Protein AF-A0AA45HI64-F1 (afdb_monomer_lite)

Organism: NCBI:txid515440

Sequence (231 aa):
MELKNFIIPFIVVILITISGNMRYPNVNKAVINPDIKINTPKNLKIYGNNFKIEFDENKTDIEYNSKLKTNFENDTLSIYADENYISDEIKIIIGTKEKFKDVEINTLKLKISGEISADNIKISTNELISNSNFNSKNLDISGTGISLKGDFNSNNININGVGLDIDVNIYDNKIFIIDSVGINGIIRFKDDISSKMTITGIGGSIDLYTNLGKTLNLYSSKNIFINKKFF

Foldseek 3Di:
DDDDDDDDDPPPPPPPPPPDPPPPPPPPAAEQFFDDKDFQFLAEAEEEEQEEEEEDLVDRIKTFHPQWDWDADPSYIYTYDDNVNNRYHTYMYHHAVDAHAYYHYAYAEYEYAEEHHYQEYAAEYQYYDYQYEYAYQEAHYEYAHYEDHEEYEYQEYEYEYAEYEYDYEYHNYAEAEYAYAEYEYEYADPDQDEHEYEAEYNAYEYEYEYEPNHHYNYDYDPRYHYNYDYD

pLDDT: mean 88.94, std 19.5, range [29.97, 98.94]

Structure (mmCIF, N/CA/C/O backbone):
data_AF-A0AA45HI64-F1
#
_entry.id   AF-A0AA45HI64-F1
#
loop_
_atom_site.group_PDB
_atom_site.id
_atom_site.type_symbol
_atom_site.label_atom_id
_atom_site.label_alt_id
_atom_site.label_comp_id
_atom_site.label_asym_id
_atom_site.label_entity_id
_atom_site.label_seq_id
_atom_site.pdbx_PDB_ins_code
_atom_site.Cartn_x
_atom_site.Cartn_y
_atom_site.Cartn_z
_atom_site.occupancy
_atom_site.B_iso_or_equiv
_atom_site.auth_seq_id
_atom_site.auth_comp_id
_atom_site.auth_asym_id
_atom_site.auth_atom_id
_atom_site.pdbx_PDB_model_num
ATOM 1 N N . MET A 1 1 ? 42.153 24.875 56.665 1.00 42.56 1 MET A N 1
ATOM 2 C CA . MET A 1 1 ? 41.675 23.543 56.246 1.00 42.56 1 MET A CA 1
ATOM 3 C C . MET A 1 1 ? 40.851 23.760 54.992 1.00 42.56 1 MET A C 1
ATOM 5 O O . MET A 1 1 ? 39.907 24.536 55.029 1.00 42.56 1 MET A O 1
ATOM 9 N N . GLU A 1 2 ? 41.354 23.250 53.875 1.00 35.81 2 GLU A N 1
ATOM 10 C CA . GLU A 1 2 ? 41.053 23.682 52.507 1.00 35.81 2 GLU A CA 1
ATOM 11 C C . GLU A 1 2 ? 39.629 23.322 52.052 1.00 35.81 2 GLU A C 1
ATOM 13 O O . GLU A 1 2 ? 39.205 22.172 52.173 1.00 35.81 2 GLU A O 1
ATOM 18 N N . LEU A 1 3 ? 38.912 24.294 51.473 1.00 35.69 3 LEU A N 1
ATOM 19 C CA . LEU A 1 3 ? 37.751 24.018 50.627 1.00 35.69 3 LEU A CA 1
ATOM 20 C C . LEU A 1 3 ? 38.269 23.534 49.268 1.00 35.69 3 LEU A C 1
ATOM 22 O O . LEU A 1 3 ? 38.890 24.290 48.522 1.00 35.69 3 LEU A O 1
ATOM 26 N N . LYS A 1 4 ? 38.022 22.261 48.956 1.00 40.22 4 LYS A N 1
ATOM 27 C CA . LYS A 1 4 ? 38.300 21.678 47.643 1.00 40.22 4 LYS A CA 1
ATOM 28 C C . LYS A 1 4 ? 37.430 22.347 46.577 1.00 40.22 4 LYS A C 1
ATOM 30 O O . LYS A 1 4 ? 36.205 22.297 46.643 1.00 40.22 4 LYS A O 1
ATOM 35 N N . ASN A 1 5 ? 38.100 22.922 45.584 1.00 38.59 5 ASN A N 1
ATOM 36 C CA . ASN A 1 5 ? 37.531 23.432 44.344 1.00 38.59 5 ASN A CA 1
ATOM 37 C C . ASN A 1 5 ? 36.735 22.335 43.618 1.00 38.59 5 ASN A C 1
ATOM 39 O O . ASN A 1 5 ? 37.315 21.368 43.126 1.00 38.59 5 ASN A O 1
ATOM 43 N N . PHE A 1 6 ? 35.416 22.503 43.520 1.00 37.03 6 PHE A N 1
ATOM 44 C CA . PHE A 1 6 ? 34.566 21.719 42.627 1.00 37.03 6 PHE A CA 1
ATOM 45 C C . PHE A 1 6 ? 34.401 22.508 41.323 1.00 37.03 6 PHE A C 1
ATOM 47 O O . PHE A 1 6 ? 33.548 23.384 41.208 1.00 37.03 6 PHE A O 1
ATOM 54 N N . ILE A 1 7 ? 35.286 22.248 40.361 1.00 37.00 7 ILE A N 1
ATOM 55 C CA . ILE A 1 7 ? 35.192 22.790 39.003 1.00 37.00 7 ILE A CA 1
ATOM 56 C C . ILE A 1 7 ? 34.240 21.876 38.229 1.00 37.00 7 ILE A C 1
ATOM 58 O O . ILE A 1 7 ? 34.599 20.756 37.875 1.00 37.00 7 ILE A O 1
ATOM 62 N N . ILE A 1 8 ? 33.018 22.345 37.981 1.00 42.56 8 ILE A N 1
ATOM 63 C CA . ILE A 1 8 ? 32.114 21.727 37.004 1.00 42.56 8 ILE A CA 1
ATOM 64 C C . ILE A 1 8 ? 32.615 22.147 35.614 1.00 42.56 8 ILE A C 1
ATOM 66 O O . ILE A 1 8 ? 32.696 23.351 35.359 1.00 42.56 8 ILE A O 1
ATOM 70 N N . PRO A 1 9 ? 32.957 21.222 34.700 1.00 39.88 9 PRO A N 1
ATOM 71 C CA . PRO A 1 9 ? 33.287 21.606 33.339 1.00 39.88 9 PRO A CA 1
ATOM 72 C C . PRO A 1 9 ? 32.002 22.046 32.628 1.00 39.88 9 PRO A C 1
ATOM 74 O O . PRO A 1 9 ? 31.067 21.266 32.453 1.00 39.88 9 PRO A O 1
ATOM 77 N N . PHE A 1 10 ? 31.954 23.314 32.219 1.00 35.72 10 PHE A N 1
ATOM 78 C CA . PHE A 1 10 ? 30.965 23.811 31.268 1.00 35.72 10 PHE A CA 1
ATOM 79 C C . PHE A 1 10 ? 31.161 23.075 29.935 1.00 35.72 10 PHE A C 1
ATOM 81 O O . PHE A 1 10 ? 32.140 23.306 29.227 1.00 35.72 10 PHE A O 1
ATOM 88 N N . ILE A 1 11 ? 30.227 22.192 29.578 1.00 36.22 11 ILE A N 1
ATOM 89 C CA . ILE A 1 11 ? 30.090 21.708 28.203 1.00 36.22 11 ILE A CA 1
ATOM 90 C C . ILE A 1 11 ? 29.524 22.875 27.393 1.00 36.22 11 ILE A C 1
ATOM 92 O O . ILE A 1 11 ? 28.341 23.201 27.483 1.00 36.22 11 ILE A O 1
ATOM 96 N N . VAL A 1 12 ? 30.383 23.531 26.619 1.00 32.59 12 VAL A N 1
ATOM 97 C CA . VAL A 1 12 ? 29.958 24.495 25.604 1.00 32.59 12 VAL A CA 1
ATOM 98 C C . VAL A 1 12 ? 29.381 23.698 24.436 1.00 32.59 12 VAL A C 1
ATOM 100 O O . VAL A 1 12 ? 30.115 23.125 23.634 1.00 32.59 12 VAL A O 1
ATOM 103 N N . VAL A 1 13 ? 28.053 23.644 24.343 1.00 34.06 13 VAL A N 1
ATOM 104 C CA . VAL A 1 13 ? 27.362 23.222 23.121 1.00 34.06 13 VAL A CA 1
ATOM 105 C C . VAL A 1 13 ? 27.484 24.370 22.124 1.00 34.06 13 VAL A C 1
ATOM 107 O O . VAL A 1 13 ? 26.799 25.385 22.243 1.00 34.06 13 VAL A O 1
ATOM 110 N N . ILE A 1 14 ? 28.378 24.233 21.147 1.00 32.34 14 ILE A N 1
ATOM 111 C CA . ILE A 1 14 ? 28.434 25.150 20.008 1.00 32.34 14 ILE A CA 1
ATOM 112 C C . ILE A 1 14 ? 27.282 24.776 19.068 1.00 32.34 14 ILE A C 1
ATOM 114 O O . ILE A 1 14 ? 27.391 23.867 18.249 1.00 32.34 14 ILE A O 1
ATOM 118 N N . LEU A 1 15 ? 26.159 25.482 19.196 1.00 29.97 15 LEU A N 1
ATOM 119 C CA . LEU A 1 15 ? 25.111 25.532 18.179 1.00 29.97 15 LEU A CA 1
ATOM 120 C C . LEU A 1 15 ? 25.630 26.378 17.013 1.00 29.97 15 LEU A C 1
ATOM 122 O O . LEU A 1 15 ? 25.551 27.604 17.033 1.00 29.97 15 LEU A O 1
ATOM 126 N N . ILE A 1 16 ? 26.184 25.728 15.989 1.00 34.41 16 ILE A N 1
ATOM 127 C CA . ILE A 1 16 ? 26.438 26.394 14.711 1.00 34.41 16 ILE A CA 1
ATOM 128 C C . ILE A 1 16 ? 25.092 26.492 13.988 1.00 34.41 16 ILE A C 1
ATOM 130 O O . ILE A 1 16 ? 24.685 25.587 13.262 1.00 34.41 16 ILE A O 1
ATOM 134 N N . THR A 1 17 ? 24.376 27.598 14.183 1.00 34.47 17 THR A N 1
ATOM 135 C CA . THR A 1 17 ? 23.308 27.995 13.265 1.00 34.47 17 THR A CA 1
ATOM 136 C C . THR A 1 17 ? 23.955 28.468 11.971 1.00 34.47 17 THR A C 1
ATOM 138 O O . THR A 1 17 ? 24.383 29.616 11.862 1.00 34.47 17 THR A O 1
ATOM 141 N N . ILE A 1 18 ? 24.040 27.584 10.978 1.00 40.94 18 ILE A N 1
ATOM 142 C CA . ILE A 1 18 ? 24.332 27.981 9.601 1.00 40.94 18 ILE A CA 1
ATOM 143 C C . ILE A 1 18 ? 23.059 28.642 9.055 1.00 40.94 18 ILE A C 1
ATOM 145 O O . ILE A 1 18 ? 22.259 28.015 8.370 1.00 40.94 18 ILE A O 1
ATOM 149 N N . SER A 1 19 ? 22.847 29.923 9.362 1.00 42.44 19 SER A N 1
ATOM 150 C CA . SER A 1 19 ? 21.902 30.785 8.641 1.00 42.44 19 SER A CA 1
ATOM 151 C C . SER A 1 19 ? 22.552 31.296 7.352 1.00 42.44 19 SER A C 1
ATOM 153 O O . SER A 1 19 ? 22.629 32.489 7.072 1.00 42.44 19 SER A O 1
ATOM 155 N N . GLY A 1 20 ? 23.052 30.360 6.550 1.00 35.16 20 GLY A N 1
ATOM 156 C CA . GLY A 1 20 ? 23.390 30.614 5.163 1.00 35.16 20 GLY A CA 1
ATOM 157 C C . GLY A 1 20 ? 22.137 30.388 4.337 1.00 35.16 20 GLY A C 1
ATOM 158 O O . GLY A 1 20 ? 21.680 29.253 4.223 1.00 35.16 20 GLY A O 1
ATOM 159 N N . ASN A 1 21 ? 21.605 31.448 3.728 1.00 40.47 21 ASN A N 1
ATOM 160 C CA . ASN A 1 21 ? 20.733 31.339 2.560 1.00 40.47 21 ASN A CA 1
ATOM 161 C C . ASN A 1 21 ? 21.537 30.707 1.410 1.00 40.47 21 ASN A C 1
ATOM 163 O O . ASN A 1 21 ? 21.909 31.375 0.445 1.00 40.47 21 ASN A O 1
ATOM 167 N N . MET A 1 22 ? 21.823 29.408 1.511 1.00 34.56 22 MET A N 1
ATOM 168 C CA . MET A 1 22 ? 22.150 28.596 0.356 1.00 34.56 22 MET A CA 1
ATOM 169 C C . MET A 1 22 ? 20.864 28.506 -0.455 1.00 34.56 22 MET A C 1
ATOM 171 O O . MET A 1 22 ? 19.998 27.670 -0.204 1.00 34.56 22 MET A O 1
ATOM 175 N N . ARG A 1 23 ? 20.720 29.416 -1.421 1.00 35.06 23 ARG A N 1
ATOM 176 C CA . ARG A 1 23 ? 19.870 29.173 -2.581 1.00 35.06 23 ARG A CA 1
ATOM 177 C C . ARG A 1 23 ? 20.440 27.936 -3.262 1.00 35.06 23 ARG A C 1
ATOM 179 O O . ARG A 1 23 ? 21.348 28.045 -4.081 1.00 35.06 23 ARG A O 1
ATOM 186 N N . TYR A 1 24 ? 19.941 26.766 -2.871 1.00 41.66 24 TYR A N 1
ATOM 187 C CA . TYR A 1 24 ? 20.124 25.565 -3.663 1.00 41.66 24 TYR A CA 1
ATOM 188 C C . TYR A 1 24 ? 19.655 25.907 -5.078 1.00 41.66 24 TYR A C 1
ATOM 190 O O . TYR A 1 24 ? 18.572 26.489 -5.224 1.00 41.66 24 TYR A O 1
ATOM 198 N N . PRO A 1 25 ? 20.469 25.638 -6.112 1.00 39.66 25 PRO A N 1
ATOM 199 C CA . PRO A 1 25 ? 20.012 25.806 -7.476 1.00 39.66 25 PRO A CA 1
ATOM 200 C C . PRO A 1 25 ? 18.698 25.044 -7.613 1.00 39.66 25 PRO A C 1
ATOM 202 O O . PRO A 1 25 ? 18.564 23.924 -7.119 1.00 39.66 25 PRO A O 1
ATOM 205 N N . ASN A 1 26 ? 17.712 25.696 -8.219 1.00 41.59 26 ASN A N 1
ATOM 206 C CA . ASN A 1 26 ? 16.429 25.091 -8.524 1.00 41.59 26 ASN A CA 1
ATOM 207 C C . ASN A 1 26 ? 16.717 23.992 -9.556 1.00 41.59 26 ASN A C 1
ATOM 209 O O . ASN A 1 26 ? 16.782 24.261 -10.755 1.00 41.59 26 ASN A O 1
ATOM 213 N N . VAL A 1 27 ? 17.035 22.782 -9.089 1.00 54.12 27 VAL A N 1
ATOM 214 C CA . VAL A 1 27 ? 17.193 21.623 -9.961 1.00 54.12 27 VAL A CA 1
ATOM 215 C C . VAL A 1 27 ? 15.797 21.377 -10.498 1.00 54.12 27 VAL A C 1
ATOM 217 O O . VAL A 1 27 ? 14.918 20.927 -9.762 1.00 54.12 27 VAL A O 1
ATOM 220 N N . ASN A 1 28 ? 15.560 21.771 -11.749 1.00 52.53 28 ASN A N 1
ATOM 221 C CA . ASN A 1 28 ? 14.332 21.421 -12.442 1.00 52.53 28 ASN A CA 1
ATOM 222 C C . ASN A 1 28 ? 14.200 19.901 -12.353 1.00 52.53 28 ASN A C 1
ATOM 224 O O . ASN A 1 28 ? 14.984 19.188 -12.974 1.00 52.53 28 ASN A O 1
ATOM 228 N N . LYS A 1 29 ? 13.250 19.417 -11.545 1.00 66.62 29 LYS A N 1
ATOM 229 C CA . LYS A 1 29 ? 12.946 17.990 -11.457 1.00 66.62 29 LYS A CA 1
ATOM 230 C C . LYS A 1 29 ? 12.482 17.547 -12.835 1.00 66.62 29 LYS A C 1
ATOM 232 O O . LYS A 1 29 ? 11.387 17.926 -13.257 1.00 66.62 29 LYS A O 1
ATOM 237 N N . ALA A 1 30 ? 13.314 16.800 -13.551 1.00 82.62 30 ALA A N 1
ATOM 238 C CA . ALA A 1 30 ? 12.887 16.209 -14.802 1.00 82.62 30 ALA A CA 1
ATOM 239 C C . ALA A 1 30 ? 11.904 15.075 -14.488 1.00 82.62 30 ALA A C 1
ATOM 241 O O . ALA A 1 30 ? 12.052 14.360 -13.496 1.00 82.62 30 ALA A O 1
ATOM 242 N N . VAL A 1 31 ? 10.877 14.930 -15.322 1.00 88.00 31 VAL A N 1
ATOM 243 C CA . VAL A 1 31 ? 9.995 13.761 -15.284 1.00 88.00 31 VAL A CA 1
ATOM 244 C C . VAL A 1 31 ? 10.464 12.806 -16.371 1.00 88.00 31 VAL A C 1
ATOM 246 O O . VAL A 1 31 ? 10.498 13.170 -17.549 1.00 88.00 31 VAL A O 1
ATOM 249 N N . ILE A 1 32 ? 10.835 11.591 -15.981 1.00 91.25 32 ILE A N 1
ATOM 250 C CA . ILE A 1 32 ? 11.234 10.528 -16.901 1.00 91.25 32 ILE A CA 1
ATOM 251 C C . ILE A 1 32 ? 9.975 9.734 -17.252 1.00 91.25 32 ILE A C 1
ATOM 253 O O . ILE A 1 32 ? 9.418 9.036 -16.406 1.00 91.25 32 ILE A O 1
ATOM 257 N N . ASN A 1 33 ? 9.507 9.880 -18.493 1.00 94.75 33 ASN A N 1
ATOM 258 C CA . ASN A 1 33 ? 8.273 9.258 -18.975 1.00 94.75 33 ASN A CA 1
ATOM 259 C C . ASN A 1 33 ? 8.524 7.880 -19.607 1.00 94.75 33 ASN A C 1
ATOM 261 O O . ASN A 1 33 ? 9.615 7.656 -20.135 1.00 94.75 33 ASN A O 1
ATOM 265 N N . PRO A 1 34 ? 7.526 6.982 -19.616 1.00 95.75 34 PRO A N 1
ATOM 266 C CA . PRO A 1 34 ? 7.624 5.708 -20.314 1.00 95.75 34 PRO A CA 1
ATOM 267 C C . PRO A 1 34 ? 7.887 5.848 -21.819 1.00 95.75 34 PRO A C 1
ATOM 269 O O . PRO A 1 34 ? 7.361 6.750 -22.468 1.00 95.75 34 PRO A O 1
ATOM 272 N N . ASP A 1 35 ? 8.675 4.927 -22.364 1.00 96.31 35 ASP A N 1
ATOM 273 C CA . ASP A 1 35 ? 8.941 4.757 -23.804 1.00 96.31 35 ASP A CA 1
ATOM 274 C C . ASP A 1 35 ? 9.065 3.269 -24.211 1.00 96.31 35 ASP A C 1
ATOM 276 O O . ASP A 1 35 ? 9.098 2.953 -25.400 1.00 96.31 35 ASP A O 1
ATOM 280 N N . ILE A 1 36 ? 9.077 2.353 -23.236 1.00 96.75 36 ILE A N 1
ATOM 281 C CA . ILE A 1 36 ? 8.996 0.904 -23.409 1.00 96.75 36 ILE A CA 1
ATOM 282 C C . ILE A 1 36 ? 7.642 0.415 -22.903 1.00 96.75 36 ILE A C 1
ATOM 284 O O . ILE A 1 36 ? 7.153 0.876 -21.873 1.00 96.75 36 ILE A O 1
ATOM 288 N N . LYS A 1 37 ? 7.079 -0.571 -23.607 1.00 97.69 37 LYS A N 1
ATOM 289 C CA . LYS A 1 37 ? 5.851 -1.287 -23.257 1.00 97.69 37 LYS A CA 1
ATOM 290 C C . LYS A 1 37 ? 6.104 -2.792 -23.319 1.00 97.69 37 LYS A C 1
ATOM 292 O O . LYS A 1 37 ? 6.630 -3.277 -24.321 1.00 97.69 37 LYS A O 1
ATOM 297 N N . ILE A 1 38 ? 5.716 -3.525 -22.280 1.00 96.44 38 ILE A N 1
ATOM 298 C CA . ILE A 1 38 ? 5.830 -4.990 -22.212 1.00 96.44 38 ILE A CA 1
ATOM 299 C C . ILE A 1 38 ? 4.571 -5.610 -21.611 1.00 96.44 38 ILE A C 1
ATOM 301 O O . ILE A 1 38 ? 3.829 -4.947 -20.895 1.00 96.44 38 ILE A O 1
ATOM 305 N N . ASN A 1 39 ? 4.343 -6.896 -21.867 1.00 95.31 39 ASN A N 1
ATOM 306 C CA . ASN A 1 39 ? 3.233 -7.617 -21.248 1.00 95.31 39 ASN A CA 1
ATOM 307 C C . ASN A 1 39 ? 3.440 -7.761 -19.733 1.00 95.31 39 ASN A C 1
ATOM 309 O O . ASN A 1 39 ? 4.572 -7.920 -19.266 1.00 95.31 39 ASN A O 1
ATOM 313 N N . THR A 1 40 ? 2.339 -7.739 -18.983 1.00 93.44 40 THR A N 1
ATOM 314 C CA . THR A 1 40 ? 2.355 -7.915 -17.531 1.00 93.44 40 THR A CA 1
ATOM 315 C C . THR A 1 40 ? 2.843 -9.326 -17.138 1.00 93.44 40 THR A C 1
ATOM 317 O O . THR A 1 40 ? 2.314 -10.316 -17.644 1.00 93.44 40 THR A O 1
ATOM 320 N N . PRO A 1 41 ? 3.853 -9.448 -16.252 1.00 96.19 41 PRO A N 1
ATOM 321 C CA . PRO A 1 41 ? 4.270 -10.721 -15.656 1.00 96.19 41 PRO A CA 1
ATOM 322 C C . PRO A 1 41 ? 3.340 -11.143 -14.514 1.00 96.19 41 PRO A C 1
ATOM 324 O O . PRO A 1 41 ? 2.581 -10.334 -13.981 1.00 96.19 41 PRO A O 1
ATOM 327 N N . LYS A 1 42 ? 3.504 -12.370 -14.007 1.00 97.44 42 LYS A N 1
ATOM 328 C CA . LYS A 1 42 ? 2.861 -12.756 -12.737 1.00 97.44 42 LYS A CA 1
ATOM 329 C C . LYS A 1 42 ? 3.415 -12.020 -11.521 1.00 97.44 42 LYS A C 1
ATOM 331 O O . LYS A 1 42 ? 2.668 -11.810 -10.567 1.00 97.44 42 LYS A O 1
ATOM 336 N N . ASN A 1 43 ? 4.703 -11.681 -11.514 1.00 98.50 43 ASN A N 1
ATOM 337 C CA . ASN A 1 43 ? 5.355 -11.051 -10.366 1.00 98.50 43 ASN A CA 1
ATOM 338 C C . ASN A 1 43 ? 6.078 -9.772 -10.785 1.00 98.50 43 ASN A C 1
ATOM 340 O O . ASN A 1 43 ? 6.731 -9.725 -11.830 1.00 98.50 43 ASN A O 1
ATOM 344 N N . LEU A 1 44 ? 6.012 -8.753 -9.936 1.00 98.62 44 LEU A N 1
ATOM 345 C CA . LEU A 1 44 ? 6.619 -7.456 -10.191 1.00 98.62 44 LEU A CA 1
ATOM 346 C C . LEU A 1 44 ? 7.489 -7.024 -9.017 1.00 98.62 44 LEU A C 1
ATOM 348 O O . LEU A 1 44 ? 7.060 -7.073 -7.865 1.00 98.62 44 LEU A O 1
ATOM 352 N N . LYS A 1 45 ? 8.698 -6.554 -9.324 1.00 98.69 45 LYS A N 1
ATOM 353 C CA . LYS A 1 45 ? 9.618 -5.973 -8.353 1.00 98.69 45 LYS A CA 1
ATOM 354 C C . LYS A 1 45 ? 10.141 -4.629 -8.840 1.00 98.69 45 LYS A C 1
ATOM 356 O O . LYS A 1 45 ? 10.616 -4.526 -9.969 1.00 98.69 45 LYS A O 1
ATOM 361 N N . ILE A 1 46 ? 10.073 -3.601 -8.004 1.00 98.19 46 ILE A N 1
ATOM 362 C CA . ILE A 1 46 ? 10.536 -2.251 -8.342 1.00 98.19 46 ILE A CA 1
ATOM 363 C C . ILE A 1 46 ? 11.489 -1.759 -7.261 1.00 98.19 46 ILE A C 1
ATOM 365 O O . ILE A 1 46 ? 11.137 -1.720 -6.083 1.00 98.19 46 ILE A O 1
ATOM 369 N N . TYR A 1 47 ? 12.685 -1.355 -7.682 1.00 97.19 47 TYR A N 1
ATOM 370 C CA . TYR A 1 47 ? 13.764 -0.899 -6.814 1.00 97.19 47 TYR A CA 1
ATOM 371 C C . TYR A 1 47 ? 14.317 0.453 -7.276 1.00 97.19 47 TYR A C 1
ATOM 373 O O . TYR A 1 47 ? 14.497 0.681 -8.474 1.00 97.19 47 TYR A O 1
ATOM 381 N N . GLY A 1 48 ? 14.634 1.349 -6.339 1.00 92.75 48 GLY A N 1
ATOM 382 C CA . GLY A 1 48 ? 15.350 2.598 -6.645 1.00 92.75 48 GLY A CA 1
ATOM 383 C C . GLY A 1 48 ? 14.793 3.833 -5.939 1.00 92.75 48 GLY A C 1
ATOM 384 O O . GLY A 1 48 ? 14.502 3.797 -4.746 1.00 92.75 48 GLY A O 1
ATOM 385 N N . ASN A 1 49 ? 14.675 4.963 -6.639 1.00 90.00 49 ASN A N 1
ATOM 386 C CA . ASN A 1 49 ? 14.280 6.233 -6.026 1.00 90.00 49 ASN A CA 1
ATOM 387 C C . ASN A 1 49 ? 13.248 7.000 -6.866 1.00 90.00 49 ASN A C 1
ATOM 389 O O . ASN A 1 49 ? 13.255 6.926 -8.089 1.00 90.00 49 ASN A O 1
ATOM 393 N N . ASN A 1 50 ? 12.404 7.761 -6.166 1.00 92.44 50 ASN A N 1
ATOM 394 C CA . ASN A 1 50 ? 11.520 8.797 -6.689 1.00 92.44 50 ASN A CA 1
ATOM 395 C C . ASN A 1 50 ? 10.584 8.336 -7.815 1.00 92.44 50 ASN A C 1
ATOM 397 O O . ASN A 1 50 ? 10.400 9.018 -8.825 1.00 92.44 50 ASN A O 1
ATOM 401 N N . PHE A 1 51 ? 9.960 7.176 -7.614 1.00 96.31 51 PHE A N 1
ATOM 402 C CA . PHE A 1 51 ? 8.978 6.646 -8.548 1.00 96.31 51 PHE A CA 1
ATOM 403 C C . PHE A 1 51 ? 7.603 7.282 -8.353 1.00 96.31 51 PHE A C 1
ATOM 405 O O . PHE A 1 51 ? 7.125 7.473 -7.231 1.00 96.31 51 PHE A O 1
ATOM 412 N N . LYS A 1 52 ? 6.935 7.523 -9.478 1.00 97.69 52 LYS A N 1
ATOM 413 C CA . LYS A 1 52 ? 5.501 7.765 -9.570 1.00 97.69 52 LYS A CA 1
ATOM 414 C C . LYS A 1 52 ? 4.873 6.628 -10.365 1.00 97.69 52 LYS A C 1
ATOM 416 O O . LYS A 1 52 ? 5.063 6.532 -11.575 1.00 97.69 52 LYS A O 1
ATOM 421 N N . ILE A 1 53 ? 4.131 5.778 -9.675 1.00 98.50 53 ILE A N 1
ATOM 422 C CA . ILE A 1 53 ? 3.532 4.579 -10.247 1.00 98.50 53 ILE A CA 1
ATOM 423 C C . ILE A 1 53 ? 2.025 4.776 -10.361 1.00 98.50 53 ILE A C 1
ATOM 425 O O . ILE A 1 53 ? 1.343 5.080 -9.383 1.00 98.50 53 ILE A O 1
ATOM 429 N N . GLU A 1 54 ? 1.512 4.603 -11.570 1.00 98.62 54 GLU A N 1
ATOM 430 C CA . GLU A 1 54 ? 0.090 4.663 -11.878 1.00 98.62 54 GLU A CA 1
ATOM 431 C C . GLU A 1 54 ? -0.389 3.263 -12.254 1.00 98.62 54 GLU A C 1
ATOM 433 O O . GLU A 1 54 ? 0.066 2.694 -13.245 1.00 98.62 54 GLU A O 1
ATOM 438 N N . PHE A 1 55 ? -1.280 2.699 -11.447 1.00 98.44 55 PHE A N 1
ATOM 439 C CA . PHE A 1 55 ? -1.902 1.415 -11.734 1.00 98.44 55 PHE A CA 1
ATOM 440 C C . PHE A 1 55 ? -3.209 1.631 -12.497 1.00 98.44 55 PHE A C 1
ATOM 442 O O . PHE A 1 55 ? -4.088 2.359 -12.035 1.00 98.44 55 PHE A O 1
ATOM 449 N N . ASP A 1 56 ? -3.321 1.018 -13.671 1.00 97.06 56 ASP A N 1
ATOM 450 C CA . ASP A 1 56 ? -4.432 1.205 -14.604 1.00 97.06 56 ASP A CA 1
ATOM 451 C C . ASP A 1 56 ? -5.159 -0.125 -14.833 1.00 97.06 56 ASP A C 1
ATOM 453 O O . ASP A 1 56 ? -4.663 -1.023 -15.522 1.00 97.06 56 ASP A O 1
ATOM 457 N N . GLU A 1 57 ? -6.366 -0.236 -14.278 1.00 95.06 57 GLU A N 1
ATOM 458 C CA . GLU A 1 57 ? -7.226 -1.423 -14.377 1.00 95.06 57 GLU A CA 1
ATOM 459 C C . GLU A 1 57 ? -7.656 -1.751 -15.818 1.00 95.06 57 GLU A C 1
ATOM 461 O O . GLU A 1 57 ? -8.079 -2.870 -16.114 1.00 95.06 57 GLU A O 1
ATOM 466 N N . ASN A 1 58 ? -7.515 -0.800 -16.748 1.00 95.62 58 ASN A N 1
ATOM 467 C CA . ASN A 1 58 ? -7.903 -0.974 -18.146 1.00 95.62 58 ASN A CA 1
ATOM 468 C C . ASN A 1 58 ? -6.764 -1.510 -19.023 1.00 95.62 58 ASN A C 1
ATOM 470 O O . ASN A 1 58 ? -7.004 -1.879 -20.178 1.00 95.62 58 ASN A O 1
ATOM 474 N N . LYS A 1 59 ? -5.535 -1.581 -18.497 1.00 96.88 59 LYS A N 1
ATOM 475 C CA . LYS A 1 59 ? -4.341 -2.027 -19.228 1.00 96.88 59 LYS A CA 1
ATOM 476 C C . LYS A 1 59 ? -3.886 -3.422 -18.806 1.00 96.88 59 LYS A C 1
ATOM 478 O O . LYS A 1 59 ? -4.088 -3.860 -17.677 1.00 96.88 59 LYS A O 1
ATOM 483 N N . THR A 1 60 ? -3.223 -4.109 -19.733 1.00 96.56 60 THR A N 1
ATOM 484 C CA . THR A 1 60 ? -2.608 -5.441 -19.541 1.00 96.56 60 THR A CA 1
ATOM 485 C C . THR A 1 60 ? -1.085 -5.401 -19.644 1.00 96.56 60 THR A C 1
ATOM 487 O O . THR A 1 60 ? -0.432 -6.441 -19.698 1.00 96.56 60 THR A O 1
ATOM 490 N N . ASP A 1 61 ? -0.521 -4.210 -19.789 1.00 97.62 61 ASP A N 1
ATOM 491 C CA . ASP A 1 61 ? 0.888 -3.994 -20.072 1.00 97.62 61 ASP A CA 1
ATOM 492 C C . ASP A 1 61 ? 1.522 -3.074 -19.035 1.00 97.62 61 ASP A C 1
ATOM 494 O O . ASP A 1 61 ? 0.844 -2.284 -18.379 1.00 97.62 61 ASP A O 1
ATOM 498 N N . ILE A 1 62 ? 2.837 -3.185 -18.905 1.00 98.12 62 ILE A N 1
ATOM 499 C CA . ILE A 1 62 ? 3.657 -2.299 -18.092 1.00 98.12 62 ILE A CA 1
ATOM 500 C C . ILE A 1 62 ? 4.412 -1.364 -19.030 1.00 98.12 62 ILE A C 1
ATOM 502 O O . ILE A 1 62 ? 5.099 -1.813 -19.951 1.00 98.12 62 ILE A O 1
ATOM 506 N N . GLU A 1 63 ? 4.314 -0.065 -18.760 1.00 98.38 63 GLU A N 1
ATOM 507 C CA . GLU A 1 63 ? 5.026 0.989 -19.469 1.00 98.38 63 GLU A CA 1
ATOM 508 C C . GLU A 1 63 ? 6.075 1.622 -18.546 1.00 98.38 63 GLU A C 1
ATOM 510 O O . GLU A 1 63 ? 5.762 2.106 -17.453 1.00 98.38 63 GLU A O 1
ATOM 515 N N . TYR A 1 64 ? 7.330 1.649 -18.988 1.00 96.88 64 TYR A N 1
ATOM 516 C CA . TYR A 1 64 ? 8.453 2.217 -18.239 1.00 96.88 64 TYR A CA 1
ATOM 517 C C . TYR A 1 64 ? 9.475 2.865 -19.181 1.00 96.88 64 TYR A C 1
ATOM 519 O O . TYR A 1 64 ? 9.349 2.784 -20.401 1.00 96.88 64 TYR A O 1
ATOM 527 N N . ASN A 1 65 ? 10.467 3.569 -18.631 1.00 95.31 65 ASN A N 1
ATOM 528 C CA . ASN A 1 65 ? 11.493 4.231 -19.438 1.00 95.31 65 ASN A CA 1
ATOM 529 C C . ASN A 1 65 ? 12.705 3.320 -19.710 1.00 95.31 65 ASN A C 1
ATOM 531 O O . ASN A 1 65 ? 13.223 2.676 -18.800 1.00 95.31 65 ASN A O 1
ATOM 535 N N . SER A 1 66 ? 13.216 3.349 -20.935 1.00 93.69 66 SER A N 1
ATOM 536 C CA . SER A 1 66 ? 14.353 2.590 -21.459 1.00 93.69 66 SER A CA 1
ATOM 537 C C . SER A 1 66 ? 15.669 2.815 -20.726 1.00 93.69 66 SER A C 1
ATOM 539 O O . SER A 1 66 ? 16.568 1.978 -20.794 1.00 93.69 66 SER A O 1
ATOM 541 N N . LYS A 1 67 ? 15.784 3.913 -19.977 1.00 91.38 67 LYS A N 1
ATOM 542 C CA . LYS A 1 67 ? 16.932 4.192 -19.115 1.00 91.38 67 LYS A CA 1
ATOM 543 C C . LYS A 1 67 ? 16.950 3.365 -17.827 1.00 91.38 67 LYS A C 1
ATOM 545 O O . LYS A 1 67 ? 17.969 3.361 -17.133 1.00 91.38 67 LYS A O 1
ATOM 550 N N . LEU A 1 68 ? 15.845 2.709 -17.474 1.00 93.81 68 LEU A N 1
ATOM 551 C CA . LEU A 1 68 ? 15.775 1.823 -16.317 1.00 93.81 68 LEU A CA 1
ATOM 552 C C . LEU A 1 68 ? 16.403 0.473 -16.650 1.00 93.81 68 LEU A C 1
ATOM 554 O O . LEU A 1 68 ? 16.178 -0.102 -17.716 1.00 93.81 68 LEU A O 1
ATOM 558 N N . LYS A 1 69 ? 17.164 -0.067 -15.700 1.00 94.88 69 LYS A N 1
ATOM 559 C CA . LYS A 1 69 ? 17.675 -1.434 -15.802 1.00 94.88 69 LYS A CA 1
ATOM 560 C C . LYS A 1 69 ? 16.512 -2.383 -15.531 1.00 94.88 69 LYS A C 1
ATOM 562 O O . LYS A 1 69 ? 15.760 -2.177 -14.580 1.00 94.88 69 LYS A O 1
ATOM 567 N N . THR A 1 70 ? 16.370 -3.421 -16.346 1.00 96.06 70 THR A N 1
ATOM 568 C CA . THR A 1 70 ? 15.320 -4.429 -16.165 1.00 96.06 70 THR A CA 1
ATOM 569 C C . THR A 1 70 ? 15.891 -5.835 -16.243 1.00 96.06 70 THR A C 1
ATOM 571 O O . THR A 1 70 ? 16.860 -6.074 -16.961 1.00 96.06 70 THR A O 1
ATOM 574 N N . ASN A 1 71 ? 15.301 -6.750 -15.478 1.00 96.94 71 ASN A N 1
ATOM 575 C CA . ASN A 1 71 ? 15.559 -8.181 -15.573 1.00 96.94 71 ASN A CA 1
ATOM 576 C C . ASN A 1 71 ? 14.227 -8.930 -15.650 1.00 96.94 71 ASN A C 1
ATOM 578 O O . ASN A 1 71 ? 13.308 -8.615 -14.890 1.00 96.94 71 ASN A O 1
ATOM 582 N N . PHE A 1 72 ? 14.133 -9.911 -16.543 1.00 96.62 72 PHE A N 1
ATOM 583 C CA . PHE A 1 72 ? 12.955 -10.757 -16.684 1.00 96.62 72 PHE A CA 1
ATOM 584 C C . PHE A 1 72 ? 13.354 -12.222 -16.546 1.00 96.62 72 PHE A C 1
ATOM 586 O O . PHE A 1 72 ? 13.934 -12.810 -17.457 1.00 96.62 72 PHE A O 1
ATOM 593 N N . GLU A 1 73 ? 13.020 -12.820 -15.407 1.00 96.56 73 GLU A N 1
ATOM 594 C CA . GLU A 1 73 ? 13.353 -14.208 -15.091 1.00 96.56 73 GLU A CA 1
ATOM 595 C C . GLU A 1 73 ? 12.190 -14.863 -14.353 1.00 96.56 73 GLU A C 1
ATOM 597 O O . GLU A 1 73 ? 11.594 -14.261 -13.463 1.00 96.56 73 GLU A O 1
ATOM 602 N N . ASN A 1 74 ? 11.867 -16.112 -14.703 1.00 94.69 74 ASN A N 1
ATOM 603 C CA . ASN A 1 74 ? 10.841 -16.908 -14.018 1.00 94.69 74 ASN A CA 1
ATOM 604 C C . ASN A 1 74 ? 9.506 -16.159 -13.824 1.00 94.69 74 ASN A C 1
ATOM 606 O O . ASN A 1 74 ? 8.944 -16.159 -12.728 1.00 94.69 74 ASN A O 1
ATOM 610 N N . ASP A 1 75 ? 9.012 -15.505 -14.884 1.00 96.19 75 ASP A N 1
ATOM 611 C CA . ASP A 1 75 ? 7.745 -14.751 -14.863 1.00 96.19 75 ASP A CA 1
ATOM 612 C C . ASP A 1 75 ? 7.732 -13.620 -13.813 1.00 96.19 75 ASP A C 1
ATOM 614 O O . ASP A 1 75 ? 6.723 -13.315 -13.172 1.00 96.19 75 ASP A O 1
ATOM 618 N N . THR A 1 76 ? 8.910 -13.044 -13.578 1.00 98.19 76 THR A N 1
ATOM 619 C CA . THR A 1 76 ? 9.126 -11.911 -12.686 1.00 98.19 76 THR A CA 1
ATOM 620 C C . THR A 1 76 ? 9.828 -10.810 -13.457 1.00 98.19 76 THR A C 1
ATOM 622 O O . THR A 1 76 ? 10.942 -11.007 -13.942 1.00 98.19 76 THR A O 1
ATOM 625 N N . LEU A 1 77 ? 9.204 -9.636 -13.521 1.00 98.31 77 LEU A N 1
ATOM 626 C CA . LEU A 1 77 ? 9.872 -8.423 -13.973 1.00 98.31 77 LEU A CA 1
ATOM 627 C C . LEU A 1 77 ? 10.462 -7.701 -12.768 1.00 98.31 77 LEU A C 1
ATOM 629 O O . LEU A 1 77 ? 9.741 -7.349 -11.836 1.00 98.31 77 LEU A O 1
ATOM 633 N N . SER A 1 78 ? 11.759 -7.432 -12.819 1.00 98.44 78 SER A N 1
ATOM 634 C CA . SER A 1 78 ? 12.428 -6.533 -11.882 1.00 98.44 78 SER A CA 1
ATOM 635 C C . SER A 1 78 ? 12.850 -5.257 -12.603 1.00 98.44 78 SER A C 1
ATOM 637 O O . SER A 1 78 ? 13.524 -5.333 -13.629 1.00 98.44 78 SER A O 1
ATOM 639 N N . ILE A 1 79 ? 12.465 -4.096 -12.073 1.00 97.31 79 ILE A N 1
ATOM 640 C CA . ILE A 1 79 ? 12.806 -2.766 -12.594 1.00 97.31 79 ILE A CA 1
ATOM 641 C C . ILE A 1 79 ? 13.683 -2.048 -11.570 1.00 97.31 79 ILE A C 1
ATOM 643 O O . ILE A 1 79 ? 13.337 -1.985 -10.390 1.00 97.31 79 ILE A O 1
ATOM 647 N N . TYR A 1 80 ? 14.794 -1.474 -12.027 1.00 95.56 80 TYR A N 1
ATOM 648 C CA . TYR A 1 80 ? 15.759 -0.771 -11.190 1.00 95.56 80 TYR A CA 1
ATOM 649 C C . TYR A 1 80 ? 16.023 0.635 -11.735 1.00 95.56 80 TYR A C 1
ATOM 651 O O . TYR A 1 80 ? 16.433 0.800 -12.890 1.00 95.56 80 TYR A O 1
ATOM 659 N N . ALA A 1 81 ? 15.847 1.645 -10.886 1.00 90.75 81 ALA A N 1
ATOM 660 C CA . ALA A 1 81 ? 16.382 2.980 -11.126 1.00 90.75 81 ALA A CA 1
ATOM 661 C C . ALA A 1 81 ? 17.772 3.109 -10.495 1.00 90.75 81 ALA A C 1
ATOM 663 O O . ALA A 1 81 ? 17.972 2.770 -9.330 1.00 90.75 81 ALA A O 1
ATOM 664 N N . ASP A 1 82 ? 18.720 3.603 -11.287 1.00 77.69 82 ASP A N 1
ATOM 665 C CA . ASP A 1 82 ? 20.076 3.919 -10.838 1.00 77.69 82 ASP A CA 1
ATOM 666 C C . ASP A 1 82 ? 20.083 5.119 -9.865 1.00 77.69 82 ASP A C 1
ATOM 668 O O . ASP A 1 82 ? 19.172 5.952 -9.880 1.00 77.69 82 ASP A O 1
ATOM 672 N N . GLU A 1 83 ? 21.134 5.252 -9.053 1.00 72.94 83 GLU A N 1
ATOM 673 C CA . GLU A 1 83 ? 21.321 6.361 -8.104 1.00 72.94 83 GLU A CA 1
ATOM 674 C C . GLU A 1 83 ? 21.390 7.725 -8.807 1.00 72.94 83 GLU A C 1
ATOM 676 O O . GLU A 1 83 ? 21.085 8.759 -8.220 1.00 72.94 83 GLU A O 1
ATOM 681 N N . ASN A 1 84 ? 21.699 7.747 -10.103 1.00 72.75 84 ASN A N 1
ATOM 682 C CA . ASN A 1 84 ? 21.725 8.978 -10.893 1.00 72.75 84 ASN A CA 1
ATOM 683 C C . ASN A 1 84 ? 20.351 9.665 -11.035 1.00 72.75 84 ASN A C 1
ATOM 685 O O . ASN A 1 84 ? 20.299 10.821 -11.446 1.00 72.75 84 ASN A O 1
ATOM 689 N N . TYR A 1 85 ? 19.248 8.997 -10.676 1.00 70.88 85 TYR A N 1
ATOM 690 C CA . TYR A 1 85 ? 17.887 9.537 -10.793 1.00 70.88 85 TYR A CA 1
ATOM 691 C C . TYR A 1 85 ? 17.306 10.071 -9.478 1.00 70.88 85 TYR A C 1
ATOM 693 O O . TYR A 1 85 ? 16.097 10.249 -9.363 1.00 70.88 85 TYR A O 1
ATOM 701 N N . ILE A 1 86 ? 18.139 10.355 -8.470 1.00 68.44 86 ILE A N 1
ATOM 702 C CA . ILE A 1 86 ? 17.676 10.822 -7.148 1.00 68.44 86 ILE A CA 1
ATOM 703 C C . ILE A 1 86 ? 16.776 12.074 -7.227 1.00 68.44 86 ILE A C 1
ATOM 705 O O . ILE A 1 86 ? 15.869 12.221 -6.404 1.00 68.44 86 ILE A O 1
ATOM 709 N N . SER A 1 87 ? 17.012 12.980 -8.183 1.00 73.25 87 SER A N 1
ATOM 710 C CA . SER A 1 87 ? 16.240 14.224 -8.341 1.00 73.25 87 SER A CA 1
ATOM 711 C C . SER A 1 87 ? 15.021 14.112 -9.255 1.00 73.25 87 SER A C 1
ATOM 713 O O . SER A 1 87 ? 14.126 14.957 -9.168 1.00 73.25 87 SER A O 1
ATOM 715 N N . ASP A 1 88 ? 14.983 13.104 -10.122 1.00 83.38 88 ASP A N 1
ATOM 716 C CA . ASP A 1 88 ? 14.031 13.019 -11.229 1.00 83.38 88 ASP A CA 1
ATOM 717 C C . ASP A 1 88 ? 12.834 12.163 -10.828 1.00 83.38 88 ASP A C 1
ATOM 719 O O . ASP A 1 88 ? 12.991 11.151 -10.151 1.00 83.38 88 ASP A O 1
ATOM 723 N N . GLU A 1 89 ? 11.617 12.575 -11.188 1.00 91.50 89 GLU A N 1
ATOM 724 C CA . GLU A 1 89 ? 10.422 11.759 -10.940 1.00 91.50 89 GLU A CA 1
ATOM 725 C C . GLU A 1 89 ? 10.281 10.740 -12.074 1.00 91.50 89 GLU A C 1
ATOM 727 O O . GLU A 1 89 ? 10.136 11.111 -13.240 1.00 91.50 89 GLU A O 1
ATOM 732 N N . ILE A 1 90 ? 10.336 9.452 -11.744 1.00 94.94 90 ILE A N 1
ATOM 733 C CA . ILE A 1 90 ? 10.301 8.369 -12.729 1.00 94.94 90 ILE A CA 1
ATOM 734 C C . ILE A 1 90 ? 8.879 7.834 -12.818 1.00 94.94 90 ILE A C 1
ATOM 736 O O . ILE A 1 90 ? 8.386 7.219 -11.870 1.00 94.94 90 ILE A O 1
ATOM 740 N N . LYS A 1 91 ? 8.217 8.047 -13.957 1.00 97.12 91 LYS A N 1
ATOM 741 C CA . LYS A 1 91 ? 6.861 7.545 -14.175 1.00 97.12 91 LYS A CA 1
ATOM 742 C C . LYS A 1 91 ? 6.892 6.098 -14.679 1.00 97.12 91 LYS A C 1
ATOM 744 O O . LYS A 1 91 ? 7.575 5.794 -15.654 1.00 97.12 91 LYS A O 1
ATOM 749 N N . ILE A 1 92 ? 6.101 5.233 -14.046 1.00 98.00 92 ILE A N 1
ATOM 750 C CA . ILE A 1 92 ? 5.781 3.876 -14.514 1.00 98.00 92 ILE A CA 1
ATOM 751 C C . ILE A 1 92 ? 4.256 3.743 -14.556 1.00 98.00 92 ILE A C 1
ATOM 753 O O . ILE A 1 92 ? 3.575 4.193 -13.633 1.00 98.00 92 ILE A O 1
ATOM 757 N N . ILE A 1 93 ? 3.722 3.136 -15.615 1.00 98.44 93 ILE A N 1
ATOM 758 C CA . ILE A 1 93 ? 2.307 2.756 -15.700 1.00 98.44 93 ILE A CA 1
ATOM 759 C C . ILE A 1 93 ? 2.229 1.234 -15.663 1.00 98.44 93 ILE A C 1
ATOM 761 O O . ILE A 1 93 ? 2.958 0.565 -16.390 1.00 98.44 93 ILE A O 1
ATOM 765 N N . ILE A 1 94 ? 1.374 0.680 -14.811 1.00 98.50 94 ILE A N 1
ATOM 766 C CA . ILE A 1 94 ? 1.232 -0.766 -14.631 1.00 98.50 94 ILE A CA 1
ATOM 767 C C . ILE A 1 94 ? -0.215 -1.145 -14.901 1.00 98.50 94 ILE A C 1
ATOM 769 O O . ILE A 1 94 ? -1.111 -0.748 -14.162 1.00 98.50 94 ILE A O 1
ATOM 773 N N . GLY A 1 95 ? -0.436 -1.942 -15.937 1.00 97.75 95 GLY A N 1
ATOM 774 C CA . GLY A 1 95 ? -1.726 -2.547 -16.210 1.00 97.75 95 GLY A CA 1
ATOM 775 C C . GLY A 1 95 ? -2.094 -3.596 -15.167 1.00 97.75 95 GLY A C 1
ATOM 776 O O . GLY A 1 95 ? -1.330 -4.535 -14.937 1.00 97.75 95 GLY A O 1
ATOM 777 N N . THR A 1 96 ? -3.267 -3.441 -14.555 1.00 96.69 96 THR A N 1
ATOM 778 C CA . THR A 1 96 ? -3.786 -4.311 -13.483 1.00 96.69 96 THR A CA 1
ATOM 779 C C . THR A 1 96 ? -5.060 -5.049 -13.865 1.00 96.69 96 THR A C 1
ATOM 781 O O . THR A 1 96 ? -5.707 -5.653 -13.010 1.00 96.69 96 THR A O 1
ATOM 784 N N . LYS A 1 97 ? -5.396 -5.079 -15.162 1.00 95.19 97 LYS A N 1
ATOM 785 C CA . LYS A 1 97 ? -6.500 -5.906 -15.668 1.00 95.19 97 LYS A CA 1
ATOM 786 C C . LYS A 1 97 ? -6.313 -7.386 -15.326 1.00 95.19 97 LYS A C 1
ATOM 788 O O . LYS A 1 97 ? -7.286 -8.107 -15.117 1.00 95.19 97 LYS A O 1
ATOM 793 N N . GLU A 1 98 ? -5.061 -7.832 -15.276 1.00 94.19 98 GLU A N 1
ATOM 794 C CA . GLU A 1 98 ? -4.687 -9.141 -14.756 1.00 94.19 98 GLU A CA 1
ATOM 795 C C . GLU A 1 98 ? -4.141 -9.010 -13.333 1.00 94.19 98 GLU A C 1
ATOM 797 O O . GLU A 1 98 ? -3.356 -8.113 -13.023 1.00 94.19 98 GLU A O 1
ATOM 802 N N . LYS A 1 99 ? -4.563 -9.931 -12.464 1.00 96.19 99 LYS A N 1
ATOM 803 C CA . LYS A 1 99 ? -4.141 -9.962 -11.066 1.00 96.19 99 LYS A CA 1
ATOM 804 C C . LYS A 1 99 ? -2.704 -10.471 -10.955 1.00 96.19 99 LYS A C 1
ATOM 806 O O . LYS A 1 99 ? -2.401 -11.580 -11.398 1.00 96.19 99 LYS A O 1
ATOM 811 N N . PHE A 1 100 ? -1.850 -9.716 -10.270 1.00 98.50 100 PHE A N 1
ATOM 812 C CA . PHE A 1 100 ? -0.505 -10.168 -9.926 1.00 98.50 100 PHE A CA 1
ATOM 813 C C . PHE A 1 100 ? -0.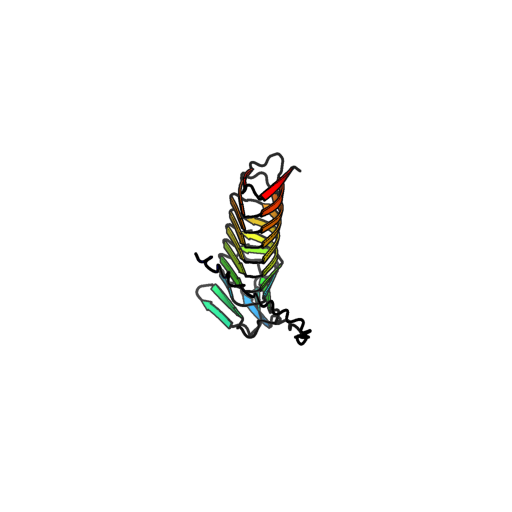542 -11.264 -8.859 1.00 98.50 100 PHE A C 1
ATOM 815 O O . PHE A 1 100 ? -1.430 -11.335 -8.008 1.00 98.50 100 PHE A O 1
ATOM 822 N N . LYS A 1 101 ? 0.479 -12.111 -8.837 1.00 98.56 101 LYS A N 1
ATOM 823 C CA . LYS A 1 101 ? 0.730 -12.956 -7.676 1.00 98.56 101 LYS A CA 1
ATOM 824 C C . LYS A 1 101 ? 1.422 -12.140 -6.583 1.00 98.56 101 LYS A C 1
ATOM 826 O O . LYS A 1 101 ? 0.879 -12.000 -5.492 1.00 98.56 101 LYS A O 1
ATOM 831 N N . ASP A 1 102 ? 2.571 -11.557 -6.905 1.00 98.69 102 ASP A N 1
ATOM 832 C CA . ASP A 1 102 ? 3.414 -10.837 -5.953 1.00 98.69 102 ASP A CA 1
ATOM 833 C C . ASP A 1 102 ? 3.836 -9.476 -6.530 1.00 98.69 102 ASP A C 1
ATOM 835 O O . ASP A 1 102 ? 4.354 -9.400 -7.647 1.00 98.69 102 ASP A O 1
ATOM 839 N N . VAL A 1 103 ? 3.636 -8.402 -5.761 1.00 98.81 103 VAL A N 1
ATOM 840 C CA . VAL A 1 103 ? 4.136 -7.052 -6.063 1.00 98.81 103 VAL A CA 1
ATOM 841 C C . VAL A 1 103 ? 5.035 -6.594 -4.920 1.00 98.81 103 VAL A C 1
ATOM 843 O O . VAL A 1 103 ? 4.588 -6.468 -3.782 1.00 98.81 103 VAL A O 1
ATOM 846 N N . GLU A 1 104 ? 6.303 -6.326 -5.221 1.00 98.81 104 GLU A N 1
ATOM 847 C CA . GLU A 1 104 ? 7.299 -5.833 -4.270 1.00 98.81 104 GLU A CA 1
ATOM 848 C C . GLU A 1 104 ? 7.844 -4.480 -4.739 1.00 98.81 104 GLU A C 1
ATOM 850 O O . GLU A 1 104 ? 8.384 -4.361 -5.837 1.00 98.81 104 GLU A O 1
ATOM 855 N N . ILE A 1 105 ? 7.729 -3.447 -3.911 1.00 98.75 105 ILE A N 1
ATOM 856 C CA . ILE A 1 105 ? 8.235 -2.109 -4.223 1.00 98.75 105 ILE A CA 1
ATOM 857 C C . ILE A 1 105 ? 9.127 -1.657 -3.074 1.00 98.75 105 ILE A C 1
ATOM 859 O O . ILE A 1 105 ? 8.662 -1.502 -1.947 1.00 98.75 105 ILE A O 1
ATOM 863 N N . ASN A 1 106 ? 10.408 -1.439 -3.353 1.00 98.06 106 ASN A N 1
ATOM 864 C CA . ASN A 1 106 ? 11.380 -0.959 -2.379 1.00 98.06 106 ASN A CA 1
ATOM 865 C C . ASN A 1 106 ? 12.105 0.274 -2.919 1.00 98.06 106 ASN A C 1
ATOM 867 O O . ASN A 1 106 ? 12.961 0.186 -3.801 1.00 98.06 106 ASN A O 1
ATOM 871 N N . THR A 1 107 ? 11.735 1.443 -2.409 1.00 94.94 107 THR A N 1
ATOM 872 C CA . THR A 1 107 ? 12.156 2.718 -2.993 1.00 94.94 107 THR A CA 1
ATOM 873 C C . THR A 1 107 ? 12.414 3.769 -1.929 1.00 94.94 107 THR A C 1
ATOM 875 O O . THR A 1 107 ? 11.813 3.711 -0.874 1.00 94.94 107 THR A O 1
ATOM 878 N N . LEU A 1 108 ? 13.214 4.799 -2.192 1.00 93.50 108 LEU A N 1
ATOM 879 C CA . LEU A 1 108 ? 13.369 5.890 -1.215 1.00 93.50 108 LEU A CA 1
ATOM 880 C C . LEU A 1 108 ? 12.160 6.844 -1.167 1.00 93.50 108 LEU A C 1
ATOM 882 O O . LEU A 1 108 ? 11.780 7.294 -0.088 1.00 93.50 108 LEU A O 1
ATOM 886 N N . LYS A 1 109 ? 11.565 7.163 -2.318 1.00 94.94 109 LYS A N 1
ATOM 887 C CA . LYS A 1 109 ? 10.372 8.012 -2.438 1.00 94.94 109 LYS A CA 1
ATOM 888 C C . LYS A 1 109 ? 9.413 7.384 -3.434 1.00 94.94 109 LYS A C 1
ATOM 890 O O . LYS A 1 109 ? 9.832 7.024 -4.536 1.00 94.94 109 LYS A O 1
ATOM 895 N N . LEU A 1 110 ? 8.145 7.296 -3.056 1.00 97.62 110 LEU A N 1
ATOM 896 C CA . LEU A 1 110 ? 7.119 6.641 -3.846 1.00 97.62 110 LEU A CA 1
ATOM 897 C C . LEU A 1 110 ? 5.818 7.431 -3.825 1.00 97.62 110 LEU A C 1
ATOM 899 O O . LEU A 1 110 ? 5.272 7.736 -2.764 1.00 97.62 110 LEU A O 1
ATOM 903 N N . LYS A 1 111 ? 5.288 7.693 -5.016 1.00 98.56 111 LYS A N 1
ATOM 904 C CA . LYS A 1 111 ? 3.896 8.085 -5.212 1.00 98.56 111 LYS A CA 1
ATOM 905 C C . LYS A 1 111 ? 3.179 6.970 -5.946 1.00 98.56 111 LYS A C 1
ATOM 907 O O . LYS A 1 111 ? 3.639 6.567 -7.012 1.00 98.56 111 LYS A O 1
ATOM 912 N N . ILE A 1 112 ? 2.060 6.511 -5.406 1.00 98.38 112 ILE A N 1
ATOM 913 C CA . ILE A 1 112 ? 1.208 5.521 -6.066 1.00 98.38 112 ILE A CA 1
ATOM 914 C C . ILE A 1 112 ? -0.221 6.032 -6.197 1.00 98.38 112 ILE A C 1
ATOM 916 O O . ILE A 1 112 ? -0.738 6.725 -5.315 1.00 98.38 112 ILE A O 1
ATOM 920 N N . SER A 1 113 ? -0.841 5.700 -7.323 1.00 98.75 113 SER A N 1
ATOM 921 C CA . SER A 1 113 ? -2.254 5.959 -7.581 1.00 98.75 113 SER A CA 1
ATOM 922 C C . SER A 1 113 ? -2.887 4.840 -8.398 1.00 98.75 113 SER A C 1
ATOM 924 O O . SER A 1 113 ? -2.181 4.136 -9.119 1.00 98.75 113 SER A O 1
ATOM 926 N N . GLY A 1 114 ? -4.212 4.720 -8.323 1.00 98.31 114 GLY A N 1
ATOM 927 C CA . GLY A 1 114 ? -4.985 3.744 -9.099 1.00 98.31 114 GLY A CA 1
ATOM 928 C C . GLY A 1 114 ? -5.266 2.447 -8.341 1.00 98.31 114 GLY A C 1
ATOM 929 O O . GLY A 1 114 ? -5.127 2.405 -7.117 1.00 98.31 114 GLY A O 1
ATOM 930 N N . GLU A 1 115 ? -5.686 1.405 -9.058 1.00 98.00 115 GLU A N 1
ATOM 931 C CA . GLU A 1 115 ? -6.110 0.130 -8.466 1.00 98.00 115 GLU A CA 1
ATOM 932 C C . GLU A 1 115 ? -5.065 -0.969 -8.651 1.00 98.00 115 GLU A C 1
ATOM 934 O O . GLU A 1 115 ? -4.680 -1.299 -9.772 1.00 98.00 115 GLU A O 1
ATOM 939 N N . ILE A 1 116 ? -4.641 -1.570 -7.539 1.00 97.44 116 ILE A N 1
ATOM 940 C CA . ILE A 1 116 ? -3.652 -2.644 -7.499 1.00 97.44 116 ILE A CA 1
ATOM 941 C C . ILE A 1 116 ? -4.346 -3.933 -7.079 1.00 97.44 116 ILE A C 1
ATOM 943 O O . ILE A 1 116 ? -4.839 -4.030 -5.955 1.00 97.44 116 ILE A O 1
ATOM 947 N N . SER A 1 117 ? -4.313 -4.945 -7.946 1.00 96.75 117 SER A N 1
ATOM 948 C CA . SER A 1 117 ? -4.788 -6.290 -7.621 1.00 96.75 117 SER A CA 1
ATOM 949 C C . SER A 1 117 ? -3.627 -7.279 -7.601 1.00 96.75 117 SER A C 1
ATOM 951 O O . SER A 1 117 ? -3.006 -7.541 -8.634 1.00 96.75 117 SER A O 1
ATOM 953 N N . ALA A 1 118 ? -3.326 -7.839 -6.428 1.00 98.19 118 ALA A N 1
ATOM 954 C CA . ALA A 1 118 ? -2.318 -8.888 -6.280 1.00 98.19 118 ALA A CA 1
ATOM 955 C C . ALA A 1 118 ? -2.677 -9.874 -5.163 1.00 98.19 118 ALA A C 1
ATOM 957 O O . ALA A 1 118 ? -3.522 -9.580 -4.330 1.00 98.19 118 ALA A O 1
ATOM 958 N N . ASP A 1 119 ? -2.077 -11.061 -5.102 1.00 98.69 119 ASP A N 1
ATOM 959 C CA . ASP A 1 119 ? -2.222 -11.897 -3.901 1.00 98.69 119 ASP A CA 1
ATOM 960 C C . ASP A 1 119 ? -1.442 -11.290 -2.724 1.00 98.69 119 ASP A C 1
ATOM 962 O O . ASP A 1 119 ? -2.009 -11.140 -1.638 1.00 98.69 119 ASP A O 1
ATOM 966 N N . ASN A 1 120 ? -0.194 -10.877 -2.957 1.00 98.88 120 ASN A N 1
ATOM 967 C CA . ASN A 1 120 ? 0.651 -10.219 -1.963 1.00 98.88 120 ASN A CA 1
ATOM 968 C C . ASN A 1 120 ? 1.191 -8.889 -2.495 1.00 98.88 120 ASN A C 1
ATOM 970 O O . ASN A 1 120 ? 1.728 -8.823 -3.603 1.00 98.88 120 ASN A O 1
ATOM 974 N N . ILE A 1 121 ? 1.090 -7.843 -1.678 1.00 98.88 121 ILE A N 1
ATOM 975 C CA . ILE A 1 121 ? 1.633 -6.516 -1.964 1.00 98.88 121 ILE A CA 1
ATOM 976 C C . ILE A 1 121 ? 2.551 -6.129 -0.814 1.00 98.88 121 ILE A C 1
ATOM 978 O O . ILE A 1 121 ? 2.114 -6.050 0.332 1.00 98.88 121 ILE A O 1
ATOM 982 N N . LYS A 1 122 ? 3.817 -5.859 -1.128 1.00 98.94 122 LYS A N 1
ATOM 983 C CA . LYS A 1 122 ? 4.813 -5.387 -0.171 1.00 98.94 122 LYS A CA 1
ATOM 984 C C . LYS A 1 122 ? 5.420 -4.074 -0.641 1.00 98.94 122 LYS A C 1
ATOM 986 O O . LYS A 1 122 ? 6.021 -4.013 -1.711 1.00 98.94 122 LYS A O 1
ATOM 991 N N . ILE A 1 123 ? 5.312 -3.045 0.188 1.00 98.88 123 ILE A N 1
ATOM 992 C CA . ILE A 1 123 ? 5.862 -1.715 -0.068 1.00 98.88 123 ILE A CA 1
ATOM 993 C C . ILE A 1 123 ? 6.799 -1.335 1.077 1.00 98.88 123 ILE A C 1
ATOM 995 O O . ILE A 1 123 ? 6.421 -1.361 2.248 1.00 98.88 123 ILE A O 1
ATOM 999 N N . SER A 1 124 ? 8.024 -0.951 0.740 1.00 98.62 124 SER A N 1
ATOM 1000 C CA . SER A 1 124 ? 9.032 -0.454 1.675 1.00 98.62 124 SER A CA 1
ATOM 1001 C C . SER A 1 124 ? 9.600 0.862 1.151 1.00 98.62 124 SER A C 1
ATOM 1003 O O . SER A 1 124 ? 10.170 0.899 0.063 1.00 98.62 124 SER A O 1
ATOM 1005 N N . THR A 1 125 ? 9.421 1.961 1.886 1.00 97.06 125 THR A N 1
ATOM 1006 C CA . THR A 1 125 ? 9.900 3.275 1.431 1.00 97.06 125 THR A CA 1
ATOM 1007 C C . THR A 1 125 ? 10.174 4.273 2.542 1.00 97.06 125 THR A C 1
ATOM 1009 O O . THR A 1 125 ? 9.547 4.229 3.590 1.00 97.06 125 THR A O 1
ATOM 1012 N N . ASN A 1 126 ? 11.083 5.225 2.328 1.00 96.44 126 ASN A N 1
ATOM 1013 C CA . ASN A 1 126 ? 11.268 6.303 3.302 1.00 96.44 126 ASN A CA 1
ATOM 1014 C C . ASN A 1 126 ? 10.118 7.315 3.244 1.00 96.44 126 ASN A C 1
ATOM 1016 O O . ASN A 1 126 ? 9.723 7.830 4.287 1.00 96.44 126 ASN A O 1
ATOM 1020 N N . GLU A 1 127 ? 9.578 7.581 2.054 1.00 97.44 127 GLU A N 1
ATOM 1021 C CA . GLU A 1 127 ? 8.457 8.498 1.832 1.00 97.44 127 GLU A CA 1
ATOM 1022 C C . GLU A 1 127 ? 7.419 7.838 0.909 1.00 97.44 127 GLU A C 1
ATOM 1024 O O . GLU A 1 127 ? 7.735 7.484 -0.231 1.00 97.44 127 GLU A O 1
ATOM 1029 N N . LEU A 1 128 ? 6.190 7.655 1.396 1.00 98.56 128 LEU A N 1
ATOM 1030 C CA . LEU A 1 128 ? 5.048 7.141 0.635 1.00 98.56 128 LEU A CA 1
ATOM 1031 C C . LEU A 1 128 ? 3.935 8.181 0.589 1.00 98.56 128 LEU A C 1
ATOM 1033 O O . LEU A 1 128 ? 3.468 8.634 1.631 1.00 98.56 128 LEU A O 1
ATOM 1037 N N . ILE A 1 129 ? 3.445 8.472 -0.612 1.00 98.69 129 ILE A N 1
ATOM 1038 C CA . ILE A 1 129 ? 2.155 9.130 -0.823 1.00 98.69 129 ILE A CA 1
ATOM 1039 C C . ILE A 1 129 ? 1.302 8.197 -1.679 1.00 98.69 129 ILE A C 1
ATOM 1041 O O . ILE A 1 129 ? 1.591 7.987 -2.857 1.00 98.69 129 ILE A O 1
ATOM 1045 N N . SER A 1 130 ? 0.257 7.630 -1.089 1.00 98.62 130 SER A N 1
ATOM 1046 C CA . SER A 1 130 ? -0.634 6.681 -1.750 1.00 98.62 130 SER A CA 1
ATOM 1047 C C . SER A 1 130 ? -2.042 7.242 -1.844 1.00 98.62 130 SER A C 1
ATOM 1049 O O . SER A 1 130 ? -2.655 7.535 -0.821 1.00 98.62 130 SER A O 1
ATOM 1051 N N . ASN A 1 131 ? -2.572 7.326 -3.061 1.00 98.56 131 ASN A N 1
ATOM 1052 C CA . ASN A 1 131 ? -3.994 7.531 -3.329 1.00 98.56 131 ASN A CA 1
ATOM 1053 C C . ASN A 1 131 ? -4.482 6.387 -4.224 1.00 98.56 131 ASN A C 1
ATOM 1055 O O . ASN A 1 131 ? -4.717 6.571 -5.422 1.00 98.56 131 ASN A O 1
ATOM 1059 N N . SER A 1 132 ? -4.532 5.195 -3.637 1.00 98.31 132 SER A N 1
ATOM 1060 C CA . SER A 1 132 ? -4.667 3.925 -4.345 1.00 98.31 132 SER A CA 1
ATOM 1061 C C . SER A 1 132 ? -5.665 3.014 -3.657 1.00 98.31 132 SER A C 1
ATOM 1063 O O . SER A 1 132 ? -5.792 3.025 -2.432 1.00 98.31 132 SER A O 1
ATOM 1065 N N . ASN A 1 133 ? -6.295 2.173 -4.467 1.00 98.56 133 ASN A N 1
ATOM 1066 C CA . ASN A 1 133 ? -7.120 1.077 -3.999 1.00 98.56 133 ASN A CA 1
ATOM 1067 C C . ASN A 1 133 ? -6.301 -0.213 -4.047 1.00 98.56 133 ASN A C 1
ATOM 1069 O O . ASN A 1 133 ? -5.682 -0.527 -5.065 1.00 98.56 133 ASN A O 1
ATOM 1073 N N . PHE A 1 134 ? -6.284 -0.949 -2.943 1.00 98.56 134 PHE A N 1
ATOM 1074 C CA . PHE A 1 134 ? -5.560 -2.208 -2.825 1.00 98.56 134 PHE A CA 1
ATOM 1075 C C . PHE A 1 134 ? -6.549 -3.356 -2.714 1.00 98.56 134 PHE A C 1
ATOM 1077 O O . PHE A 1 134 ? -7.349 -3.399 -1.782 1.00 98.56 134 PHE A O 1
ATOM 1084 N N . ASN A 1 135 ? -6.449 -4.309 -3.632 1.00 98.44 135 ASN A N 1
ATOM 1085 C CA . ASN A 1 135 ? -7.185 -5.561 -3.611 1.00 98.44 135 ASN A CA 1
ATOM 1086 C C . ASN A 1 135 ? -6.187 -6.715 -3.462 1.00 98.44 135 ASN A C 1
ATOM 1088 O O . ASN A 1 135 ? -5.489 -7.076 -4.414 1.00 98.44 135 ASN A O 1
ATOM 1092 N N . SER A 1 136 ? -6.073 -7.268 -2.253 1.00 98.50 136 SER A N 1
ATOM 1093 C CA . SER A 1 136 ? -5.077 -8.301 -1.975 1.00 98.50 136 SER A CA 1
ATOM 1094 C C . SER A 1 136 ? -5.461 -9.303 -0.898 1.00 98.50 136 SER A C 1
ATOM 1096 O O . SER A 1 136 ? -6.445 -9.139 -0.189 1.00 98.50 136 SER A O 1
ATOM 1098 N N . LYS A 1 137 ? -4.690 -10.385 -0.758 1.00 98.62 137 LYS A N 1
ATOM 1099 C CA . LYS A 1 137 ? -4.791 -11.236 0.440 1.00 98.62 137 LYS A CA 1
ATOM 1100 C C . LYS A 1 137 ? -3.961 -10.634 1.569 1.00 98.62 137 LYS A C 1
ATOM 1102 O O . LYS A 1 137 ? -4.432 -10.580 2.706 1.00 98.62 137 LYS A O 1
ATOM 1107 N N . ASN A 1 138 ? -2.750 -10.181 1.243 1.00 98.81 138 ASN A N 1
ATOM 1108 C CA . ASN A 1 138 ? -1.797 -9.608 2.186 1.00 98.81 138 ASN A CA 1
ATOM 1109 C C . ASN A 1 138 ? -1.250 -8.277 1.660 1.00 98.81 138 ASN A C 1
ATOM 1111 O O . ASN A 1 138 ? -0.660 -8.235 0.577 1.00 98.81 138 ASN A O 1
ATOM 1115 N N . LEU A 1 139 ? -1.405 -7.225 2.463 1.00 98.88 139 LEU A N 1
ATOM 1116 C CA . LEU A 1 139 ? -0.849 -5.900 2.221 1.00 98.88 139 LEU A CA 1
ATOM 1117 C C . LEU A 1 139 ? 0.116 -5.532 3.351 1.00 98.88 139 LEU A C 1
ATOM 1119 O O . LEU A 1 139 ? -0.307 -5.293 4.483 1.00 98.88 139 LEU A O 1
ATOM 1123 N N . ASP A 1 140 ? 1.401 -5.450 3.023 1.00 98.94 140 ASP A N 1
ATOM 1124 C CA . ASP A 1 140 ? 2.474 -5.028 3.919 1.00 98.94 140 ASP A CA 1
ATOM 1125 C C . ASP A 1 140 ? 3.045 -3.684 3.452 1.00 98.94 140 ASP A C 1
ATOM 1127 O O . ASP A 1 140 ? 3.601 -3.576 2.358 1.00 98.94 140 ASP A O 1
ATOM 1131 N N . ILE A 1 141 ? 2.953 -2.651 4.288 1.00 98.88 141 ILE A N 1
ATOM 1132 C CA . ILE A 1 141 ? 3.512 -1.322 4.015 1.00 98.88 141 ILE A CA 1
ATOM 1133 C C . ILE A 1 141 ? 4.474 -0.954 5.141 1.00 98.88 141 ILE A C 1
ATOM 1135 O O . ILE A 1 141 ? 4.126 -1.030 6.314 1.00 98.88 141 ILE A O 1
ATOM 1139 N N . SER A 1 142 ? 5.691 -0.545 4.797 1.00 98.69 142 SER A N 1
ATOM 1140 C CA . SER A 1 142 ? 6.729 -0.170 5.758 1.00 98.69 142 SER A CA 1
ATOM 1141 C C . SER A 1 142 ? 7.441 1.114 5.349 1.00 98.69 142 SER A C 1
ATOM 1143 O O . SER A 1 142 ? 7.731 1.304 4.165 1.00 98.69 142 SER A O 1
ATOM 1145 N N . GLY A 1 143 ? 7.740 2.000 6.301 1.00 97.81 143 GLY A N 1
ATOM 1146 C CA . GLY A 1 143 ? 8.418 3.243 5.956 1.00 97.81 143 GLY A CA 1
ATOM 1147 C C . GLY A 1 143 ? 8.572 4.301 7.037 1.00 97.81 143 GLY A C 1
ATOM 1148 O O . GLY A 1 143 ? 8.103 4.153 8.157 1.00 97.81 143 GLY A O 1
ATOM 1149 N N . THR A 1 144 ? 9.242 5.403 6.706 1.00 97.88 144 THR A N 1
ATOM 1150 C CA . THR A 1 144 ? 9.488 6.485 7.676 1.00 97.88 144 THR A CA 1
ATOM 1151 C C . THR A 1 144 ? 8.361 7.515 7.673 1.00 97.88 144 THR A C 1
ATOM 1153 O O . THR A 1 144 ? 7.821 7.817 8.730 1.00 97.88 144 THR A O 1
ATOM 1156 N N . GLY A 1 145 ? 7.987 8.045 6.510 1.00 98.06 145 GLY A N 1
ATOM 1157 C CA . GLY A 1 145 ? 6.850 8.948 6.336 1.00 98.06 145 GLY A CA 1
ATOM 1158 C C . GLY A 1 145 ? 5.854 8.350 5.355 1.00 98.06 145 GLY A C 1
ATOM 1159 O O . GLY A 1 145 ? 6.176 8.177 4.182 1.00 98.06 145 GLY A O 1
ATOM 1160 N N . ILE A 1 146 ? 4.657 8.018 5.824 1.00 98.69 146 ILE A N 1
ATOM 1161 C CA . ILE A 1 146 ? 3.639 7.340 5.024 1.00 98.69 146 ILE A CA 1
ATOM 1162 C C . ILE A 1 146 ? 2.328 8.123 5.093 1.00 98.69 146 ILE A C 1
ATOM 1164 O O . ILE A 1 146 ? 1.792 8.345 6.175 1.00 98.69 146 ILE A O 1
ATOM 1168 N N . SER A 1 147 ? 1.801 8.489 3.927 1.00 98.75 147 SER A N 1
ATOM 1169 C CA . SER A 1 147 ? 0.447 9.009 3.746 1.00 98.75 147 SER A CA 1
ATOM 1170 C C . SER A 1 147 ? -0.360 8.030 2.895 1.00 98.75 147 SER A C 1
ATOM 1172 O O . SER A 1 147 ? 0.024 7.726 1.761 1.00 98.75 147 SER A O 1
ATOM 1174 N N . LEU A 1 148 ? -1.453 7.507 3.449 1.00 98.81 148 LEU A N 1
ATOM 1175 C CA . LEU A 1 148 ? -2.299 6.502 2.809 1.00 98.81 148 LEU A CA 1
ATOM 1176 C C . LEU A 1 148 ? -3.722 7.006 2.663 1.00 98.81 148 LEU A C 1
ATOM 1178 O O . LEU A 1 148 ? -4.364 7.357 3.648 1.00 98.81 148 LEU A O 1
ATOM 1182 N N . LYS A 1 149 ? -4.234 6.942 1.441 1.00 98.88 149 LYS A N 1
ATOM 1183 C CA . LYS A 1 149 ? -5.627 7.204 1.119 1.00 98.88 149 LYS A CA 1
ATOM 1184 C C . LYS A 1 149 ? -6.150 6.181 0.118 1.00 98.88 149 LYS A C 1
ATOM 1186 O O . LYS A 1 149 ? -5.444 5.847 -0.835 1.00 98.88 149 LYS A O 1
ATOM 1191 N N . GLY A 1 150 ? -7.387 5.731 0.325 1.00 98.50 150 GLY A N 1
ATOM 1192 C CA . GLY A 1 150 ? -8.116 4.879 -0.620 1.00 98.50 150 GLY A CA 1
ATOM 1193 C C . GLY A 1 150 ? -8.867 3.718 0.027 1.00 98.50 150 GLY A C 1
ATOM 1194 O O . GLY A 1 150 ? -9.092 3.695 1.242 1.00 98.50 150 GLY A O 1
ATOM 1195 N N . ASP A 1 151 ? -9.266 2.763 -0.810 1.00 98.75 151 ASP A N 1
ATOM 1196 C CA . ASP A 1 151 ? -10.024 1.573 -0.428 1.00 98.75 151 ASP A CA 1
ATOM 1197 C C . ASP A 1 151 ? -9.111 0.345 -0.337 1.00 98.75 151 ASP A C 1
ATOM 1199 O O . ASP A 1 151 ? -8.428 -0.029 -1.289 1.00 98.75 151 ASP A O 1
ATOM 1203 N N . PHE A 1 152 ? -9.051 -0.268 0.841 1.00 98.75 152 PHE A N 1
ATOM 1204 C CA . PHE A 1 152 ? -8.157 -1.379 1.141 1.00 98.75 152 PHE A CA 1
ATOM 1205 C C . PHE A 1 152 ? -9.020 -2.623 1.356 1.00 98.75 152 PHE A C 1
ATOM 1207 O O . PHE A 1 152 ? -9.512 -2.877 2.458 1.00 98.75 152 PHE A O 1
ATOM 1214 N N . ASN A 1 153 ? -9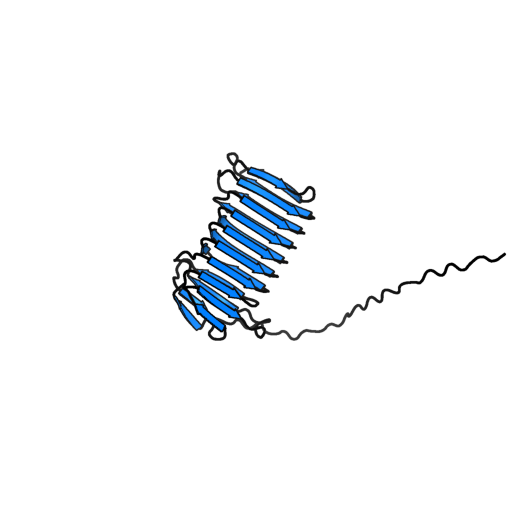.223 -3.387 0.285 1.00 98.50 153 ASN A N 1
ATOM 1215 C CA . ASN A 1 153 ? -9.815 -4.714 0.336 1.00 98.50 153 ASN A CA 1
ATOM 1216 C C . ASN A 1 153 ? -8.693 -5.735 0.544 1.00 98.50 153 ASN A C 1
ATOM 1218 O O . ASN A 1 153 ? -7.991 -6.111 -0.398 1.00 98.50 153 ASN A O 1
ATOM 1222 N N . SER A 1 154 ? -8.436 -6.116 1.797 1.00 98.25 154 SER A N 1
ATOM 1223 C CA . SER A 1 154 ? -7.375 -7.078 2.103 1.00 98.25 154 SER A CA 1
ATOM 1224 C C . SER A 1 154 ? -7.618 -7.858 3.381 1.00 98.25 154 SER A C 1
ATOM 1226 O O . SER A 1 154 ? -7.900 -7.280 4.431 1.00 98.25 154 SER A O 1
ATOM 1228 N N . ASN A 1 155 ? -7.418 -9.179 3.322 1.00 98.44 155 ASN A N 1
ATOM 1229 C CA . ASN A 1 155 ? -7.628 -10.045 4.484 1.00 98.44 155 ASN A CA 1
ATOM 1230 C C . ASN A 1 155 ? -6.667 -9.721 5.629 1.00 98.44 155 ASN A C 1
ATOM 1232 O O . ASN A 1 155 ? -7.092 -9.703 6.787 1.00 98.44 155 ASN A O 1
ATOM 1236 N N . ASN A 1 156 ? -5.403 -9.456 5.300 1.00 98.75 156 ASN A N 1
ATOM 1237 C CA . ASN A 1 156 ? -4.373 -9.063 6.250 1.00 98.75 156 ASN A CA 1
ATOM 1238 C C . ASN A 1 156 ? -3.733 -7.754 5.793 1.00 98.75 156 ASN A C 1
ATOM 1240 O O . ASN A 1 156 ? -3.259 -7.652 4.663 1.00 98.75 156 ASN A O 1
ATOM 1244 N N . ILE A 1 157 ? -3.716 -6.770 6.686 1.00 98.88 157 ILE A N 1
ATOM 1245 C CA . ILE A 1 157 ? -3.067 -5.479 6.474 1.00 98.88 157 ILE A CA 1
ATOM 1246 C C . ILE A 1 157 ? -2.084 -5.269 7.616 1.00 98.88 157 ILE A C 1
ATOM 1248 O O . ILE A 1 157 ? -2.451 -5.385 8.788 1.00 98.88 157 ILE A O 1
ATOM 1252 N N . ASN A 1 158 ? -0.848 -4.944 7.272 1.00 98.88 158 ASN A N 1
ATOM 1253 C CA . ASN A 1 158 ? 0.215 -4.655 8.215 1.00 98.88 158 ASN A CA 1
ATOM 1254 C C . ASN A 1 158 ? 0.950 -3.388 7.773 1.00 98.88 158 ASN A C 1
ATOM 1256 O O . ASN A 1 158 ? 1.498 -3.322 6.673 1.00 98.88 158 ASN A O 1
ATOM 1260 N N . ILE A 1 159 ? 0.932 -2.369 8.627 1.00 98.75 159 ILE A N 1
ATOM 1261 C CA . ILE A 1 159 ? 1.538 -1.068 8.349 1.00 98.75 159 ILE A CA 1
ATOM 1262 C C . ILE A 1 159 ? 2.545 -0.767 9.452 1.00 98.75 159 ILE A C 1
ATOM 1264 O O . ILE A 1 159 ? 2.166 -0.602 10.608 1.00 98.75 159 ILE A O 1
ATOM 1268 N N . ASN A 1 160 ? 3.821 -0.669 9.095 1.00 98.50 160 ASN A N 1
ATOM 1269 C CA . ASN A 1 160 ? 4.883 -0.278 10.010 1.00 98.50 160 ASN A CA 1
ATOM 1270 C C . ASN A 1 160 ? 5.458 1.081 9.601 1.00 98.50 160 ASN A C 1
ATOM 1272 O O . ASN A 1 160 ? 5.934 1.234 8.477 1.00 98.50 160 ASN A O 1
ATOM 1276 N N . GLY A 1 161 ? 5.472 2.074 10.484 1.00 96.56 161 GLY A N 1
ATOM 1277 C CA . GLY A 1 161 ? 6.246 3.262 10.152 1.00 96.56 161 GLY A CA 1
ATOM 1278 C C . GLY A 1 161 ? 6.454 4.299 11.230 1.00 96.56 161 GLY A C 1
ATOM 1279 O O . GLY A 1 161 ? 5.820 4.296 12.273 1.00 96.56 161 GLY A O 1
ATOM 1280 N N . VAL A 1 162 ? 7.377 5.227 10.993 1.00 97.75 162 VAL A N 1
ATOM 1281 C CA . VAL A 1 162 ? 7.704 6.245 12.002 1.00 97.75 162 VAL A CA 1
ATOM 1282 C C . VAL A 1 162 ? 6.589 7.291 12.097 1.00 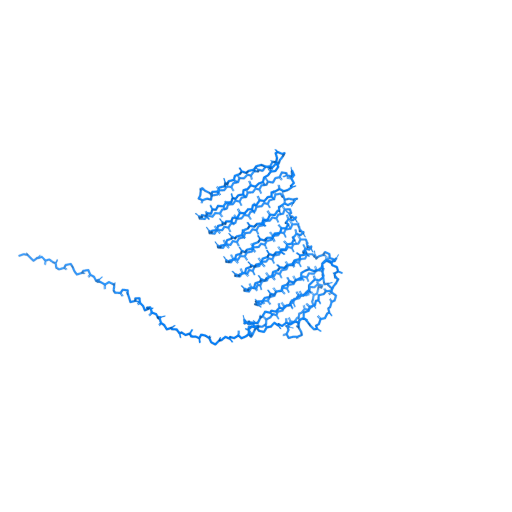97.75 162 VAL A C 1
ATOM 1284 O O . VAL A 1 162 ? 6.086 7.546 13.187 1.00 97.75 162 VAL A O 1
ATOM 1287 N N . GLY A 1 163 ? 6.170 7.869 10.974 1.00 97.88 163 GLY A N 1
ATOM 1288 C CA . GLY A 1 163 ? 5.056 8.808 10.883 1.00 97.88 163 GLY A CA 1
ATOM 1289 C C . GLY A 1 163 ? 4.013 8.325 9.884 1.00 97.88 163 GLY A C 1
ATOM 1290 O O . GLY A 1 163 ? 4.328 8.143 8.706 1.00 97.88 163 GLY A O 1
ATOM 1291 N N . LEU A 1 164 ? 2.783 8.139 10.358 1.00 98.38 164 LEU A N 1
ATOM 1292 C CA . LEU A 1 164 ? 1.649 7.677 9.563 1.00 98.38 164 LEU A CA 1
ATOM 1293 C C . LEU A 1 164 ? 0.529 8.726 9.543 1.00 98.38 164 LEU A C 1
ATOM 1295 O O . LEU A 1 164 ? 0.065 9.168 10.596 1.00 98.38 164 LEU A O 1
ATOM 1299 N N . ASP A 1 165 ? 0.070 9.067 8.343 1.00 98.62 165 ASP A N 1
ATOM 1300 C CA . ASP A 1 165 ? -1.171 9.796 8.079 1.00 98.62 165 ASP A CA 1
ATOM 1301 C C . ASP A 1 165 ? -2.087 8.905 7.230 1.00 98.62 165 ASP A C 1
ATOM 1303 O O . ASP A 1 165 ? -1.699 8.453 6.150 1.00 98.62 165 ASP A O 1
ATOM 1307 N N . ILE A 1 166 ? -3.267 8.570 7.742 1.00 98.44 166 ILE A N 1
ATOM 1308 C CA . ILE A 1 166 ? -4.116 7.521 7.167 1.00 98.44 166 ILE A CA 1
ATOM 1309 C C . ILE A 1 166 ? -5.534 8.052 6.955 1.00 98.44 166 ILE A C 1
ATOM 1311 O O . ILE A 1 166 ? -6.155 8.554 7.877 1.00 98.44 166 ILE A O 1
ATOM 1315 N N . ASP A 1 167 ? -6.097 7.873 5.767 1.00 98.75 167 ASP A N 1
ATOM 1316 C CA . ASP A 1 167 ? -7.510 8.111 5.461 1.00 98.75 167 ASP A CA 1
ATOM 1317 C C . ASP A 1 167 ? -8.031 6.976 4.573 1.00 98.75 167 ASP A C 1
ATOM 1319 O O . ASP A 1 167 ? -8.072 7.081 3.345 1.00 98.75 167 ASP A O 1
ATOM 1323 N N . VAL A 1 168 ? -8.376 5.848 5.194 1.00 98.75 168 VAL A N 1
ATOM 1324 C CA . VAL A 1 168 ? -8.661 4.599 4.470 1.00 98.75 168 VAL A CA 1
ATOM 1325 C C . VAL A 1 168 ? -10.032 4.032 4.797 1.00 98.75 168 VAL A C 1
ATOM 1327 O O . VAL A 1 168 ? -10.519 4.097 5.934 1.00 98.75 168 VAL A O 1
ATOM 1330 N N . ASN A 1 169 ? -10.640 3.424 3.785 1.00 98.69 169 ASN A N 1
ATOM 1331 C CA . ASN A 1 169 ? -11.752 2.508 3.967 1.00 98.69 169 ASN A CA 1
ATOM 1332 C C . ASN A 1 169 ? -11.218 1.077 3.917 1.00 98.69 169 ASN A C 1
ATOM 1334 O O . ASN A 1 169 ? -10.428 0.740 3.042 1.00 98.69 169 ASN A O 1
ATOM 1338 N N . ILE A 1 170 ? -11.657 0.239 4.844 1.00 98.50 170 ILE A N 1
ATOM 1339 C CA . ILE A 1 170 ? -11.220 -1.147 4.973 1.00 98.50 170 ILE A CA 1
ATOM 1340 C C . ILE A 1 170 ? -12.384 -2.077 4.635 1.00 98.50 170 ILE A C 1
ATOM 1342 O O . ILE A 1 170 ? -13.485 -1.899 5.173 1.00 98.50 170 ILE A O 1
ATOM 1346 N N . TYR A 1 171 ? -12.101 -3.072 3.792 1.00 97.75 171 TYR A N 1
ATOM 1347 C CA . TYR A 1 171 ? -13.021 -4.123 3.355 1.00 97.75 171 TYR A CA 1
ATOM 1348 C C . TYR A 1 171 ? -12.370 -5.509 3.493 1.00 97.75 171 TYR A C 1
ATOM 1350 O O . TYR A 1 171 ? -11.149 -5.651 3.381 1.00 97.75 171 TYR A O 1
ATOM 1358 N N . ASP A 1 172 ? -13.194 -6.527 3.736 1.00 96.31 172 ASP A N 1
ATOM 1359 C CA . ASP A 1 172 ? -12.868 -7.956 3.821 1.00 96.31 172 ASP A CA 1
ATOM 1360 C C . ASP A 1 172 ? -11.670 -8.298 4.725 1.00 96.31 172 ASP A C 1
ATOM 1362 O O . ASP A 1 172 ? -10.974 -9.312 4.551 1.00 96.31 172 ASP A O 1
ATOM 1366 N N . ASN A 1 173 ? -11.445 -7.463 5.742 1.00 97.88 173 ASN A N 1
ATOM 1367 C CA . ASN A 1 173 ? -10.281 -7.557 6.607 1.00 97.88 173 ASN A CA 1
ATOM 1368 C C . ASN A 1 173 ? -10.525 -8.438 7.833 1.00 97.88 173 ASN A C 1
ATOM 1370 O O . ASN A 1 173 ? -11.491 -8.272 8.578 1.00 97.88 173 ASN A O 1
ATOM 1374 N N . LYS A 1 174 ? -9.585 -9.348 8.086 1.00 98.19 174 LYS A N 1
ATOM 1375 C CA . LYS A 1 174 ? -9.558 -10.204 9.277 1.00 98.19 174 LYS A CA 1
ATOM 1376 C C . LYS A 1 174 ? -8.549 -9.698 10.297 1.00 98.19 174 LYS A C 1
ATOM 1378 O O . LYS A 1 174 ? -8.819 -9.757 11.496 1.00 98.19 174 LYS A O 1
ATOM 1383 N N . ILE A 1 175 ? -7.393 -9.232 9.829 1.00 98.56 175 ILE A N 1
ATOM 1384 C CA . ILE A 1 175 ? -6.297 -8.752 10.669 1.00 98.56 175 ILE A CA 1
ATOM 1385 C C . ILE A 1 175 ? -5.809 -7.411 10.127 1.00 98.56 175 ILE A C 1
ATOM 1387 O O . ILE A 1 175 ? -5.354 -7.329 8.986 1.00 98.56 175 ILE A O 1
ATOM 1391 N N . PHE A 1 176 ? -5.856 -6.377 10.964 1.00 98.69 176 PHE A N 1
ATOM 1392 C CA . PHE A 1 176 ? -5.279 -5.071 10.674 1.00 98.69 176 PHE A CA 1
ATOM 1393 C C . PHE A 1 176 ? -4.308 -4.673 11.786 1.00 98.69 176 PHE A C 1
ATOM 1395 O O . PHE A 1 176 ? -4.707 -4.415 12.921 1.00 98.69 176 PHE A O 1
ATOM 1402 N N . ILE A 1 177 ? -3.020 -4.654 11.466 1.00 98.81 177 ILE A N 1
ATOM 1403 C CA . ILE A 1 177 ? -1.951 -4.286 12.386 1.00 98.81 177 ILE A CA 1
ATOM 1404 C C . ILE A 1 177 ? -1.334 -2.975 11.918 1.00 98.81 177 ILE A C 1
ATOM 1406 O O . ILE A 1 177 ? -0.991 -2.819 10.747 1.00 98.81 177 ILE A O 1
ATOM 1410 N N . ILE A 1 178 ? -1.180 -2.045 12.853 1.00 98.56 178 ILE A N 1
ATOM 1411 C CA . ILE A 1 178 ? -0.399 -0.833 12.663 1.00 98.56 178 ILE A CA 1
ATOM 1412 C C . ILE A 1 178 ? 0.609 -0.737 13.801 1.00 98.56 178 ILE A C 1
ATOM 1414 O O . ILE A 1 178 ? 0.215 -0.754 14.967 1.00 98.56 178 ILE A O 1
ATOM 1418 N N . ASP A 1 179 ? 1.886 -0.617 13.462 1.00 98.19 179 ASP A N 1
ATOM 1419 C CA . ASP A 1 179 ? 2.966 -0.363 14.410 1.00 98.19 179 ASP A CA 1
ATOM 1420 C C . ASP A 1 179 ? 3.699 0.914 14.016 1.00 98.19 179 ASP A C 1
ATOM 1422 O O . ASP A 1 1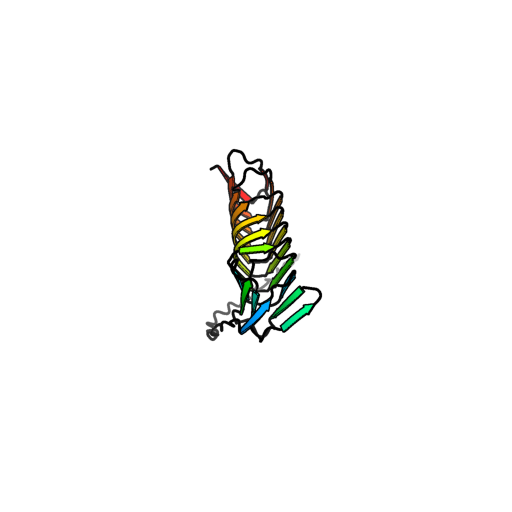79 ? 4.228 1.022 12.909 1.00 98.19 179 ASP A O 1
ATOM 1426 N N . SER A 1 180 ? 3.685 1.922 14.885 1.00 96.94 180 SER A N 1
ATOM 1427 C CA . SER A 1 180 ? 4.237 3.221 14.518 1.00 96.94 180 SER A CA 1
ATOM 1428 C C . SER A 1 180 ? 4.784 4.043 15.665 1.00 96.94 180 SER A C 1
ATOM 1430 O O . SER A 1 180 ? 4.418 3.847 16.814 1.00 96.94 180 SER A O 1
ATOM 1432 N N . VAL A 1 181 ? 5.642 5.021 15.379 1.00 97.38 181 VAL A N 1
ATOM 1433 C CA . VAL A 1 181 ? 6.015 6.009 16.405 1.00 97.38 181 VAL A CA 1
ATOM 1434 C C . VAL A 1 181 ? 4.883 7.025 16.583 1.00 97.38 181 VAL A C 1
ATOM 1436 O O . VAL A 1 181 ? 4.417 7.227 17.707 1.00 97.38 181 VAL A O 1
ATOM 1439 N N . GLY A 1 182 ? 4.421 7.619 15.482 1.00 97.56 182 GLY A N 1
ATOM 1440 C CA . GLY A 1 182 ? 3.310 8.561 15.428 1.00 97.56 182 GLY A CA 1
ATOM 1441 C C . GLY A 1 182 ? 2.279 8.169 14.373 1.00 97.56 182 GLY A C 1
ATOM 1442 O O . GLY A 1 182 ? 2.641 7.873 13.236 1.00 97.56 182 GLY A O 1
ATOM 1443 N N . ILE A 1 183 ? 0.997 8.225 14.733 1.00 98.00 183 ILE A N 1
ATOM 1444 C CA . ILE A 1 183 ? -0.116 7.915 13.828 1.00 98.00 183 ILE A CA 1
ATOM 1445 C C . ILE A 1 183 ? -1.249 8.927 13.965 1.00 98.00 183 ILE A C 1
ATOM 1447 O O . ILE A 1 183 ? -1.712 9.200 15.069 1.00 98.00 183 ILE A O 1
ATOM 1451 N N . ASN A 1 184 ? -1.741 9.455 12.849 1.00 98.31 184 ASN A N 1
ATOM 1452 C CA . ASN A 1 184 ? -2.967 10.241 12.823 1.00 98.31 184 ASN A CA 1
ATOM 1453 C C . ASN A 1 184 ? -3.860 9.823 11.658 1.00 98.31 184 ASN A C 1
ATOM 1455 O O . ASN A 1 184 ? -3.369 9.351 10.634 1.00 98.31 184 ASN A O 1
ATOM 1459 N N . GLY A 1 185 ? -5.167 10.021 11.816 1.00 97.81 185 GLY A N 1
ATOM 1460 C CA . GLY A 1 185 ? -6.089 9.975 10.691 1.00 97.81 185 GLY A CA 1
ATOM 1461 C C . GLY A 1 185 ? -7.388 9.229 10.959 1.00 97.81 185 GLY A C 1
ATOM 1462 O O . GLY A 1 185 ? -7.889 9.187 12.084 1.00 97.81 185 GLY A O 1
ATOM 1463 N N . ILE A 1 186 ? -7.967 8.692 9.892 1.00 98.75 186 ILE A N 1
ATOM 1464 C CA . ILE A 1 186 ? -9.304 8.126 9.847 1.00 98.75 186 ILE A CA 1
ATOM 1465 C C . ILE A 1 186 ? -9.262 6.720 9.251 1.00 98.75 186 ILE A C 1
ATOM 1467 O O . ILE A 1 186 ? -8.745 6.491 8.159 1.00 98.75 186 ILE A O 1
ATOM 1471 N N . ILE A 1 187 ? -9.878 5.777 9.959 1.00 98.69 187 ILE A N 1
ATOM 1472 C CA . ILE A 1 187 ? -10.038 4.395 9.507 1.00 98.69 187 ILE A CA 1
ATOM 1473 C C . ILE A 1 187 ? -11.523 4.062 9.531 1.00 98.69 187 ILE A C 1
ATOM 1475 O O . ILE A 1 187 ? -12.187 4.206 10.560 1.00 98.69 187 ILE A O 1
ATOM 1479 N N . ARG A 1 188 ? -12.061 3.616 8.395 1.00 98.44 188 ARG A N 1
ATOM 1480 C CA . ARG A 1 188 ? -13.482 3.274 8.257 1.00 98.44 188 ARG A CA 1
ATOM 1481 C C . ARG A 1 188 ? -13.611 1.826 7.826 1.00 98.44 188 ARG A C 1
ATOM 1483 O O . ARG A 1 188 ? -13.299 1.503 6.690 1.00 98.44 188 ARG A O 1
ATOM 1490 N N . PHE A 1 189 ? -14.109 0.959 8.694 1.00 98.00 189 PHE A N 1
ATOM 1491 C CA . PHE A 1 189 ? -14.478 -0.390 8.273 1.00 98.00 189 PHE A CA 1
ATOM 1492 C C . PHE A 1 189 ? -15.858 -0.362 7.625 1.00 98.00 189 PHE A C 1
ATOM 1494 O O . PHE A 1 189 ? -16.829 0.039 8.266 1.00 98.00 189 PHE A O 1
ATOM 1501 N N . LYS A 1 190 ? -15.927 -0.759 6.355 1.00 96.62 190 LYS A N 1
ATOM 1502 C CA . LYS A 1 190 ? -17.124 -0.654 5.509 1.00 96.62 190 LYS A CA 1
ATOM 1503 C C . LYS A 1 190 ? -17.873 -1.977 5.329 1.00 96.62 190 LYS A C 1
ATOM 1505 O O . LYS A 1 190 ? -18.861 -2.022 4.604 1.00 96.62 190 LYS A O 1
ATOM 1510 N N . ASP A 1 191 ? -17.425 -3.021 6.015 1.00 93.50 191 ASP A N 1
ATOM 1511 C CA . ASP A 1 191 ? -18.050 -4.338 6.080 1.00 93.50 191 ASP A CA 1
ATOM 1512 C C . ASP A 1 191 ? -18.493 -4.687 7.512 1.00 93.50 191 ASP A C 1
ATOM 1514 O O . ASP A 1 191 ? -18.122 -4.022 8.486 1.00 93.50 191 ASP A O 1
ATOM 1518 N N . ASP A 1 192 ? -19.238 -5.785 7.635 1.00 93.12 192 ASP A N 1
ATOM 1519 C CA . ASP A 1 192 ? -19.651 -6.365 8.920 1.00 93.12 192 ASP A CA 1
ATOM 1520 C C . ASP A 1 192 ? -18.813 -7.595 9.310 1.00 93.12 192 ASP A C 1
ATOM 1522 O O . ASP A 1 192 ? -19.151 -8.338 10.234 1.00 93.12 192 ASP A O 1
ATOM 1526 N N . ILE A 1 193 ? -17.693 -7.827 8.619 1.00 93.25 193 ILE A N 1
ATOM 1527 C CA . ILE A 1 193 ? -16.832 -8.984 8.863 1.00 93.25 193 ILE A CA 1
ATOM 1528 C C . ILE A 1 193 ? -16.132 -8.812 10.209 1.00 93.25 193 ILE A C 1
ATOM 1530 O O . ILE A 1 193 ? -15.689 -7.723 10.577 1.00 93.25 193 ILE A O 1
ATOM 1534 N N . SER A 1 194 ? -16.027 -9.902 10.968 1.00 95.88 194 SER A N 1
ATOM 1535 C CA . SER A 1 194 ? -15.289 -9.882 12.227 1.00 95.88 194 SER A CA 1
ATOM 1536 C C . SER A 1 194 ? -13.803 -9.626 11.971 1.00 95.88 194 SER A C 1
ATOM 1538 O O . SER A 1 194 ? -13.154 -10.404 11.269 1.00 95.88 194 SER A O 1
ATOM 1540 N N . SER A 1 195 ? -13.248 -8.594 12.604 1.00 97.38 195 SER A N 1
ATOM 1541 C CA . SER A 1 195 ? -11.847 -8.195 12.427 1.00 97.38 195 SER A CA 1
ATOM 1542 C C . SER A 1 195 ? -11.123 -8.077 13.766 1.00 97.38 195 SER A C 1
ATOM 1544 O O . SER A 1 195 ? -11.702 -7.688 14.785 1.00 97.38 195 SER A O 1
ATOM 1546 N N . LYS A 1 196 ? -9.824 -8.371 13.757 1.00 98.56 196 LYS A N 1
ATOM 1547 C CA . LYS A 1 196 ? -8.892 -8.008 14.823 1.00 98.56 196 LYS A CA 1
ATOM 1548 C C . LYS A 1 196 ? -8.072 -6.810 14.367 1.00 98.56 196 LYS A C 1
ATOM 1550 O O . LYS A 1 196 ? -7.440 -6.868 13.315 1.00 98.56 196 LYS A O 1
ATOM 1555 N N . MET A 1 197 ? -8.045 -5.766 15.183 1.00 98.50 197 MET A N 1
ATOM 1556 C CA . MET A 1 197 ? -7.234 -4.583 14.945 1.00 98.50 197 MET A CA 1
ATOM 1557 C C . MET A 1 197 ? -6.266 -4.361 16.104 1.00 98.50 197 MET A C 1
ATOM 1559 O O . MET A 1 197 ? -6.672 -4.346 17.265 1.00 98.50 197 MET A O 1
ATOM 1563 N N . THR A 1 198 ? -4.992 -4.174 15.781 1.00 98.69 198 THR A N 1
ATOM 1564 C CA . THR A 1 198 ? -3.929 -3.865 16.739 1.00 98.69 198 THR A CA 1
ATOM 1565 C C . THR A 1 198 ? -3.257 -2.576 16.295 1.00 98.69 198 THR A C 1
ATOM 1567 O O . THR A 1 198 ? -2.738 -2.523 15.185 1.00 98.69 198 THR A O 1
ATOM 1570 N N . ILE A 1 199 ? -3.237 -1.558 17.152 1.00 98.25 199 ILE A N 1
ATOM 1571 C CA . ILE A 1 199 ? -2.525 -0.302 16.892 1.00 98.25 199 ILE A CA 1
ATOM 1572 C C . ILE A 1 199 ? -1.509 -0.073 18.010 1.00 98.25 199 ILE A C 1
ATOM 1574 O O . ILE A 1 199 ? -1.883 0.203 19.153 1.00 98.25 199 ILE A O 1
ATOM 1578 N N . THR A 1 200 ? -0.223 -0.179 17.701 1.00 97.69 200 THR A N 1
ATOM 1579 C CA . THR A 1 200 ? 0.866 0.117 18.633 1.00 97.69 200 THR A CA 1
ATOM 1580 C C . THR A 1 200 ? 1.589 1.392 18.240 1.00 97.69 200 THR A C 1
ATOM 1582 O O . THR A 1 200 ? 1.769 1.699 17.063 1.00 97.69 200 THR A O 1
ATOM 1585 N N . GLY A 1 201 ? 1.984 2.155 19.257 1.00 94.81 201 GLY A N 1
ATOM 1586 C CA . GLY A 1 201 ? 2.839 3.309 19.053 1.00 94.81 201 GLY A CA 1
ATOM 1587 C C . GLY A 1 201 ? 3.062 4.203 20.255 1.00 94.81 201 GLY A C 1
ATOM 1588 O O . GLY A 1 201 ? 2.543 3.941 21.346 1.00 94.81 201 GLY A O 1
ATOM 1589 N N . ILE A 1 202 ? 3.876 5.242 20.047 1.00 95.62 202 ILE A N 1
ATOM 1590 C CA . ILE A 1 202 ? 4.281 6.186 21.098 1.00 95.62 202 ILE A CA 1
ATOM 1591 C C . ILE A 1 202 ? 3.210 7.257 21.310 1.00 95.62 202 ILE A C 1
ATOM 1593 O O . ILE A 1 202 ? 2.964 7.627 22.459 1.00 95.62 202 ILE A O 1
ATOM 1597 N N . GLY A 1 203 ? 2.546 7.715 20.244 1.00 95.50 203 GLY A N 1
ATOM 1598 C CA . GLY A 1 203 ? 1.440 8.668 20.329 1.00 95.50 203 GLY A CA 1
ATOM 1599 C C . GLY A 1 203 ? 0.647 8.799 19.030 1.00 95.50 203 GLY A C 1
ATOM 1600 O O . GLY A 1 203 ? 1.117 8.415 17.961 1.00 95.50 203 GLY A O 1
ATOM 1601 N N . GLY A 1 204 ? -0.568 9.340 19.114 1.00 97.38 204 GLY A N 1
ATOM 1602 C CA . GLY A 1 204 ? -1.398 9.537 17.928 1.00 97.38 204 GLY A CA 1
ATOM 1603 C C . GLY A 1 204 ? -2.884 9.711 18.204 1.00 97.38 204 GLY A C 1
ATOM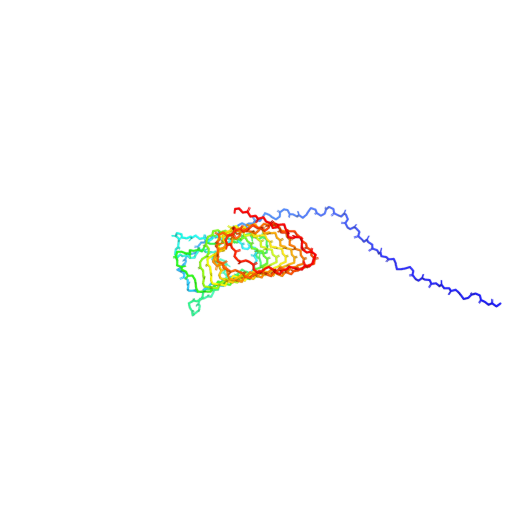 1604 O O . GLY A 1 204 ? -3.334 9.558 19.341 1.00 97.38 204 GLY A O 1
ATOM 1605 N N . SER A 1 205 ? -3.644 9.996 17.149 1.00 98.12 205 SER A N 1
ATOM 1606 C CA . SER A 1 205 ? -5.103 10.103 17.192 1.00 98.12 205 SER A CA 1
ATOM 1607 C C . SER A 1 205 ? -5.747 9.447 15.973 1.00 98.12 205 SER A C 1
ATOM 1609 O O . SER A 1 205 ? -5.508 9.864 14.843 1.00 98.12 205 SER A O 1
ATOM 1611 N N . ILE A 1 206 ? -6.620 8.467 16.204 1.00 98.50 206 ILE A N 1
ATOM 1612 C CA . ILE A 1 206 ? -7.404 7.806 15.159 1.00 98.50 206 ILE A CA 1
ATOM 1613 C C . ILE A 1 206 ? -8.892 8.040 15.390 1.00 98.50 206 ILE A C 1
ATOM 1615 O O . ILE A 1 206 ? -9.450 7.672 16.426 1.00 98.50 206 ILE A O 1
ATOM 1619 N N . ASP A 1 207 ? -9.548 8.571 14.370 1.00 98.56 207 ASP A N 1
ATOM 1620 C CA . ASP A 1 207 ? -10.993 8.514 14.223 1.00 98.56 207 ASP A CA 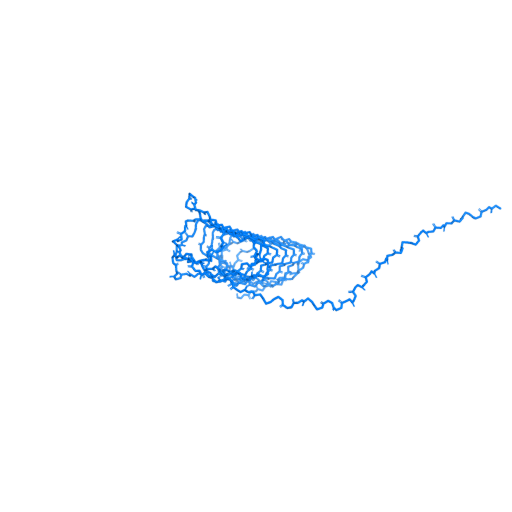1
ATOM 1621 C C . ASP A 1 207 ? -11.361 7.160 13.594 1.00 98.56 207 ASP A C 1
ATOM 1623 O O . ASP A 1 207 ? -11.068 6.886 12.427 1.00 98.56 207 ASP A O 1
ATOM 1627 N N . LEU A 1 208 ? -11.994 6.289 14.377 1.00 98.38 208 LEU A N 1
ATOM 1628 C CA . LEU A 1 208 ? -12.331 4.930 13.964 1.00 98.38 208 LEU A CA 1
ATOM 1629 C C . LEU A 1 208 ? -13.833 4.812 13.738 1.00 98.38 208 LEU A C 1
ATOM 1631 O O . LEU A 1 208 ? -14.606 4.949 14.683 1.00 98.38 208 LEU A O 1
ATOM 1635 N N . TYR A 1 209 ? -14.244 4.484 12.518 1.00 98.25 209 TYR A N 1
ATOM 1636 C CA . TYR A 1 209 ? -15.648 4.281 12.187 1.00 98.25 209 TYR A CA 1
ATOM 1637 C C . TYR A 1 209 ? -15.952 2.817 11.859 1.00 98.25 209 TYR A C 1
ATOM 1639 O O . TYR A 1 209 ? -15.222 2.171 11.103 1.00 98.25 209 TYR A O 1
ATOM 1647 N N . THR A 1 210 ? -17.056 2.307 12.404 1.00 96.56 210 THR A N 1
ATOM 1648 C CA . THR A 1 210 ? -17.537 0.935 12.183 1.00 96.56 210 THR A CA 1
ATOM 1649 C C . THR A 1 210 ? -19.059 0.900 12.050 1.00 96.56 210 THR A C 1
ATOM 1651 O O . THR A 1 210 ? -19.731 1.677 12.723 1.00 96.56 210 THR A O 1
ATOM 1654 N N . ASN A 1 211 ? -19.608 -0.044 11.281 1.00 91.12 211 ASN A N 1
ATOM 1655 C CA . ASN A 1 211 ? -21.048 -0.338 11.298 1.00 91.12 211 ASN A CA 1
ATOM 1656 C C . ASN A 1 211 ? -21.480 -0.879 12.674 1.00 91.12 211 ASN A C 1
ATOM 1658 O O . ASN A 1 211 ? -20.689 -1.531 13.363 1.00 91.12 211 ASN A O 1
ATOM 1662 N N . LEU A 1 212 ? -22.752 -0.691 13.046 1.00 85.62 212 LEU A N 1
ATOM 1663 C CA . LEU A 1 212 ? -23.332 -1.254 14.279 1.00 85.62 212 LEU A CA 1
ATOM 1664 C C . LEU A 1 212 ? -23.232 -2.790 14.362 1.00 85.62 212 LEU A C 1
ATOM 1666 O O . LEU A 1 212 ? -23.095 -3.331 15.457 1.00 85.62 212 LEU A O 1
ATOM 1670 N N . GLY A 1 213 ? -23.278 -3.488 13.223 1.00 85.81 213 GLY A N 1
ATOM 1671 C CA . GLY A 1 213 ? -23.168 -4.950 13.151 1.00 85.81 213 GLY A CA 1
ATOM 1672 C C . GLY A 1 213 ? -21.736 -5.488 13.231 1.00 85.81 213 GLY A C 1
ATOM 1673 O O . GLY A 1 213 ? -21.540 -6.694 13.393 1.00 85.81 213 GLY A O 1
ATOM 1674 N N . LYS A 1 214 ? -20.718 -4.623 13.138 1.00 92.31 214 LYS A N 1
ATOM 1675 C CA . LYS A 1 214 ? -19.331 -5.069 13.029 1.00 92.31 214 LYS A CA 1
ATOM 1676 C C . LYS A 1 214 ? -18.777 -5.554 14.367 1.00 92.31 214 LYS A C 1
ATOM 1678 O O . LYS A 1 214 ? -18.668 -4.804 15.339 1.00 92.31 214 LYS A O 1
ATOM 1683 N N . THR A 1 215 ? -18.279 -6.787 14.368 1.00 95.06 215 THR A N 1
ATOM 1684 C CA . THR A 1 215 ? -17.459 -7.306 15.469 1.00 95.06 215 THR A CA 1
ATOM 1685 C C . THR A 1 215 ? -16.002 -6.885 15.269 1.00 95.06 215 THR A C 1
ATOM 1687 O O . THR A 1 215 ? -15.321 -7.375 14.373 1.00 95.06 215 THR A O 1
ATOM 1690 N N . LEU A 1 216 ? -15.506 -5.966 16.102 1.00 96.69 216 LEU A N 1
ATOM 1691 C CA . LEU A 1 216 ? -14.118 -5.497 16.053 1.00 96.69 216 LEU A CA 1
ATOM 1692 C C . LEU A 1 216 ? -13.423 -5.727 17.395 1.00 96.69 216 LEU A C 1
ATOM 1694 O O . LEU A 1 216 ? -13.728 -5.050 18.379 1.00 96.69 216 LEU A O 1
ATOM 1698 N N . ASN A 1 217 ? -12.457 -6.646 17.418 1.00 97.56 217 ASN A N 1
ATOM 1699 C CA . ASN A 1 217 ? -11.551 -6.812 18.549 1.00 97.56 217 ASN A CA 1
ATOM 1700 C C . ASN A 1 217 ? -10.383 -5.831 18.397 1.00 97.56 217 ASN A C 1
ATOM 1702 O O . ASN A 1 217 ? -9.457 -6.087 17.626 1.00 97.56 217 ASN A O 1
ATOM 1706 N N . LEU A 1 218 ? -10.470 -4.700 19.096 1.00 97.62 218 LEU A N 1
ATOM 1707 C CA . LEU A 1 218 ? -9.482 -3.629 19.050 1.00 97.62 218 LEU A CA 1
ATOM 1708 C C . LEU A 1 218 ? -8.550 -3.687 20.263 1.00 97.62 218 LEU A C 1
ATOM 1710 O O . LEU A 1 218 ? -8.997 -3.605 21.405 1.00 97.62 218 LEU A O 1
ATOM 1714 N N . TYR A 1 219 ? -7.250 -3.715 19.990 1.00 98.19 219 TYR A N 1
ATOM 1715 C CA . TYR A 1 219 ? -6.197 -3.390 20.942 1.00 98.19 219 TYR A CA 1
ATOM 1716 C C . TYR A 1 219 ? -5.469 -2.126 20.482 1.00 98.19 219 TYR A C 1
ATOM 1718 O O . TYR A 1 219 ? -5.049 -2.038 19.328 1.00 98.19 219 TYR A O 1
ATOM 1726 N N . SER A 1 220 ? -5.272 -1.169 21.386 1.00 97.56 220 SER A N 1
ATOM 1727 C CA . SER A 1 220 ? -4.464 0.021 21.122 1.00 97.56 220 SER A CA 1
ATOM 1728 C C . SER A 1 220 ? -3.517 0.328 22.279 1.00 97.56 220 SER A C 1
ATOM 1730 O O . SER A 1 220 ? -3.875 0.166 23.449 1.00 97.56 220 SER A O 1
ATOM 1732 N N . SER A 1 221 ? -2.315 0.820 21.968 1.00 96.69 221 SER A N 1
ATOM 1733 C CA . SER A 1 221 ? -1.422 1.407 22.973 1.00 96.69 221 SER A CA 1
ATOM 1734 C C . SER A 1 221 ? -2.119 2.551 23.719 1.00 96.69 221 SER A C 1
ATOM 1736 O O . SER A 1 221 ? -2.841 3.343 23.119 1.00 96.69 221 SER A O 1
ATOM 1738 N N . LYS A 1 222 ? -1.849 2.687 25.025 1.00 94.00 222 LYS A N 1
ATOM 1739 C CA . LYS A 1 222 ? -2.480 3.693 25.907 1.00 94.00 222 LYS A CA 1
ATOM 1740 C C . LYS A 1 222 ? -2.342 5.139 25.407 1.00 94.00 222 LYS A C 1
ATOM 1742 O O . LYS A 1 222 ? -3.212 5.959 25.675 1.00 94.00 222 LYS A O 1
ATOM 1747 N N . ASN A 1 223 ? -1.252 5.445 24.708 1.00 94.88 223 ASN A N 1
ATOM 1748 C CA . ASN A 1 223 ? -0.941 6.796 24.237 1.00 94.88 223 ASN A CA 1
ATOM 1749 C C . ASN A 1 223 ? -1.558 7.126 22.868 1.00 94.88 223 ASN A C 1
ATOM 1751 O O . ASN A 1 223 ? -1.331 8.215 22.344 1.00 94.88 223 ASN A O 1
ATOM 1755 N N . ILE A 1 224 ? -2.314 6.198 22.280 1.00 96.62 224 ILE A N 1
ATOM 1756 C CA . ILE A 1 224 ? -3.051 6.431 21.042 1.00 96.62 224 ILE A CA 1
ATOM 1757 C C . ILE A 1 224 ? -4.498 6.727 21.414 1.00 96.62 224 ILE A C 1
ATOM 1759 O O . ILE A 1 224 ? -5.194 5.887 21.988 1.00 96.62 224 ILE A O 1
ATOM 1763 N N . PHE A 1 225 ? -4.954 7.930 21.083 1.00 97.06 225 PHE A N 1
ATOM 1764 C CA . PHE A 1 225 ? -6.337 8.324 21.285 1.00 97.06 225 PHE A CA 1
ATOM 1765 C C . PHE A 1 225 ? -7.210 7.724 20.180 1.00 97.06 225 PHE A C 1
ATOM 1767 O O . PHE A 1 225 ? -7.014 8.018 19.002 1.00 97.06 225 PHE A O 1
ATOM 1774 N N . ILE A 1 226 ? -8.172 6.878 20.554 1.00 97.56 226 ILE A N 1
ATOM 1775 C CA . ILE A 1 226 ? -9.138 6.301 19.615 1.00 97.56 226 ILE A CA 1
ATOM 1776 C C . ILE A 1 226 ? -10.500 6.947 19.838 1.00 97.56 226 ILE A C 1
ATOM 1778 O O . ILE A 1 226 ? -11.151 6.727 20.859 1.00 97.56 226 ILE A O 1
ATOM 1782 N N . ASN A 1 227 ? -10.956 7.697 18.844 1.00 97.25 227 ASN A N 1
ATOM 1783 C CA . ASN A 1 227 ? -12.293 8.262 18.800 1.00 97.25 227 ASN A CA 1
ATOM 1784 C C . ASN A 1 227 ? -13.201 7.345 17.977 1.00 97.25 227 ASN A C 1
ATOM 1786 O O . ASN A 1 227 ? -13.293 7.463 16.752 1.00 97.25 227 ASN A O 1
ATOM 1790 N N . LYS A 1 228 ? -13.831 6.380 18.651 1.00 95.38 228 LYS A N 1
ATOM 1791 C CA . LYS A 1 228 ? -14.701 5.407 17.989 1.00 95.38 228 LYS A CA 1
ATOM 1792 C C . LYS A 1 228 ? -16.083 6.002 17.717 1.00 95.38 228 LYS A C 1
ATOM 1794 O O . LYS A 1 228 ? -16.750 6.487 18.627 1.00 95.38 228 LYS A O 1
ATOM 1799 N N . LYS A 1 229 ? -16.524 5.897 16.467 1.00 95.25 229 LYS A N 1
ATOM 1800 C CA . LYS A 1 229 ? -17.814 6.362 15.957 1.00 95.25 229 LYS A CA 1
ATOM 1801 C C . LYS A 1 229 ? -18.517 5.228 15.216 1.00 95.25 229 LYS A C 1
ATOM 1803 O O . LYS A 1 229 ? -17.883 4.294 14.723 1.00 95.25 229 LYS A O 1
ATOM 1808 N N . PHE A 1 230 ? -19.833 5.336 15.124 1.00 91.31 230 PHE A N 1
ATOM 1809 C CA . PHE A 1 230 ? -20.663 4.421 14.353 1.00 91.31 230 PHE A CA 1
ATOM 1810 C C . PHE A 1 230 ? -21.393 5.205 13.267 1.00 91.31 230 PHE A C 1
ATOM 1812 O O . PHE A 1 230 ? -21.722 6.375 13.479 1.00 91.31 230 PHE A O 1
ATOM 1819 N N . PHE A 1 231 ? -21.594 4.567 12.120 1.00 84.81 231 PHE A N 1
ATOM 1820 C CA . PHE A 1 231 ? -22.536 5.009 11.094 1.00 84.81 231 PHE A CA 1
ATOM 1821 C C . PHE A 1 231 ? -23.739 4.070 11.049 1.00 84.81 231 PHE A C 1
ATOM 1823 O O . PHE A 1 231 ? -23.588 2.899 11.476 1.00 84.81 231 PHE A O 1
#

Secondary structure (DSSP, 8-state):
------------------------------EE---EEEEPPSEEEEEESSEEEEEETT-SEEEE-TTSEEEEETTEEEEE--GGGTTSEEEEEEE-SSPEEEEEEEEEEEEEEEEEEEEEEEEEEEEEEEEEEEEEEEEEEEEEEEEEEEEEEEEEEEEEEEEEEEEEEEES-SEEEEEEEEEEEEEEE-S---EEEEEEEEEEEEEEEE-TT--EEEEE-TTEEEEEEE-

Radius of gyration: 22.73 Å; chains: 1; bounding box: 65×48×80 Å